Protein AF-R9PNE9-F1 (afdb_monomer)

Secondary structure (DSSP, 8-state):
-EEEPP-SHHHHHTGGG--TT-EEEEEE--TT-TTPEEEEEEEEEEEEE-BTB-EEEEPPPSS-EEEES-SSPPEEEEEEEEEEESS-TT-EEEEEEEEEETTEEEEEESPPPTTGGGSEEEEEE--TTSPPEEEEEEEEEEEEETTEEEEEEEEEEE-S-HHHHHHHHHHHHHHHHHHHHT---

Foldseek 3Di:
DKDAQDDDPVSVVCVVQQDFFRKDKDWDWDPPDQFIKIWIAIWTFHDFDPPVHTMTDIDDGPDIDTHGPDPWRKDFDWAWKKKAFPVDRVDIWTFTFGIDTLFWTKTKTFDDDPVRLQGKIWIWGDAPPDHTQIFIWHFPDKDADPVHNRMIITTITTDDDSVSSVVVVVRRVVRRVVVVVPDDD

Radius of gyration: 21.37 Å; Cα contacts (8 Å, |Δi|>4): 360; chains: 1; bounding box: 47×38×56 Å

Organism: NCBI:txid1331007

Mean predicted aligned error: 11.59 Å

pLDDT: mean 85.4, std 10.36, range [43.78, 95.81]

Sequence (185 aa):
MILSRGIDQNWEAARDLIREGQSIVVRIVNEGDPNATIFAYRGSISKLMSSVGRWVVLDYPRNVQKISLRQHSRLPISLSCNMRSSADSQESFSGLLKDLSLNGGGFVSSPIPLPLTKQAFTLELPIEGQDPLAITASICNQHLEQRSPEKVHYGLSFDADDKLKQKFIESALLEIVQRENKTPG

Solvent-accessible surface area (backbone atoms only — not comparable to full-atom values): 10504 Å² total; per-residue (Å²): 81,80,42,78,56,69,85,50,74,66,46,61,73,41,44,88,72,68,46,68,72,36,76,44,76,50,76,47,72,52,92,88,44,83,77,32,50,32,44,34,33,68,43,33,28,68,40,77,44,65,91,89,50,52,34,42,30,33,50,74,72,90,58,77,45,82,41,72,75,57,97,58,74,54,47,79,48,83,42,66,32,36,39,26,35,69,89,44,79,86,49,65,47,62,32,35,35,44,28,38,39,81,57,26,34,33,38,37,25,61,80,73,59,73,85,57,52,79,41,55,26,37,39,33,38,71,42,92,98,53,78,58,50,71,45,40,28,31,59,78,45,73,47,73,35,92,90,37,85,72,32,30,39,32,35,37,35,49,64,65,58,71,68,58,37,50,50,53,52,52,53,54,53,51,51,50,55,54,53,60,74,67,59,78,132

Structure (mmCIF, N/CA/C/O backbone):
data_AF-R9PNE9-F1
#
_entry.id   AF-R9PNE9-F1
#
loop_
_atom_site.group_PDB
_atom_site.id
_atom_site.type_symbol
_atom_site.label_atom_id
_atom_site.label_alt_id
_atom_site.label_comp_id
_atom_site.label_asym_id
_atom_site.label_entity_id
_atom_site.label_seq_id
_atom_site.pdbx_PDB_ins_code
_atom_site.Cartn_x
_atom_site.Cartn_y
_atom_site.Cartn_z
_atom_site.occupancy
_atom_site.B_iso_or_equiv
_atom_site.auth_seq_id
_atom_site.auth_comp_id
_atom_site.auth_asym_id
_atom_site.auth_atom_id
_atom_site.pdbx_PDB_model_num
ATOM 1 N N . MET A 1 1 ? 6.686 6.020 -28.255 1.00 82.75 1 MET A N 1
ATOM 2 C CA . MET A 1 1 ? 6.741 6.606 -26.891 1.00 82.75 1 MET A CA 1
ATOM 3 C C . MET A 1 1 ? 8.195 6.931 -26.572 1.00 82.75 1 MET A C 1
ATOM 5 O O . MET A 1 1 ? 9.053 6.200 -27.049 1.00 82.75 1 MET A O 1
ATOM 9 N N . ILE A 1 2 ? 8.495 8.005 -25.836 1.00 87.81 2 ILE A N 1
ATOM 10 C CA . ILE A 1 2 ? 9.879 8.382 -25.490 1.00 87.81 2 ILE A CA 1
ATOM 11 C C . ILE A 1 2 ? 9.996 8.461 -23.968 1.00 87.81 2 ILE A C 1
ATOM 13 O O . ILE A 1 2 ? 9.152 9.077 -23.324 1.00 87.81 2 ILE A O 1
ATOM 17 N N . LEU A 1 3 ? 11.025 7.823 -23.412 1.00 87.81 3 LEU A N 1
ATOM 18 C CA . LEU A 1 3 ? 11.329 7.806 -21.982 1.00 87.81 3 LEU A CA 1
ATOM 19 C C . LEU A 1 3 ? 12.750 8.313 -21.746 1.00 87.81 3 LEU A C 1
ATOM 21 O O . LEU A 1 3 ? 13.660 7.984 -22.511 1.00 87.81 3 LEU A O 1
ATOM 25 N N . SER A 1 4 ? 12.964 9.073 -20.673 1.00 87.00 4 SER A N 1
ATOM 26 C CA . SER A 1 4 ? 14.315 9.357 -20.192 1.00 87.00 4 SER A CA 1
ATOM 27 C C . SER A 1 4 ? 14.904 8.101 -19.549 1.00 87.00 4 SER A C 1
ATOM 29 O O . SER A 1 4 ? 14.241 7.389 -18.794 1.00 87.00 4 SER A O 1
ATOM 31 N N . ARG A 1 5 ? 16.168 7.811 -19.854 1.00 82.12 5 ARG A N 1
ATOM 32 C CA . ARG A 1 5 ? 16.922 6.760 -19.174 1.00 82.12 5 ARG A CA 1
ATOM 33 C C . ARG A 1 5 ? 17.411 7.320 -17.844 1.00 82.12 5 ARG A C 1
ATOM 35 O O . ARG A 1 5 ? 18.193 8.273 -17.837 1.00 82.12 5 ARG A O 1
ATOM 42 N N . GLY A 1 6 ? 16.956 6.730 -16.745 1.00 80.62 6 GLY A N 1
ATOM 43 C CA . GLY A 1 6 ? 17.409 7.110 -15.413 1.00 80.62 6 GLY A CA 1
ATOM 44 C C . GLY A 1 6 ? 18.889 6.796 -15.180 1.00 80.62 6 GLY A C 1
ATOM 45 O O . GLY A 1 6 ? 19.572 6.187 -16.011 1.00 80.62 6 GLY A O 1
ATOM 46 N N . ILE A 1 7 ? 19.383 7.273 -14.041 1.00 79.25 7 ILE A N 1
ATOM 47 C CA . ILE A 1 7 ? 20.788 7.155 -13.618 1.00 79.25 7 ILE A CA 1
ATOM 48 C C . ILE A 1 7 ? 20.931 6.457 -12.263 1.00 79.25 7 ILE A C 1
ATOM 50 O O . ILE A 1 7 ? 22.010 6.460 -11.682 1.00 79.25 7 ILE A O 1
ATOM 54 N N . ASP A 1 8 ? 19.831 5.918 -11.739 1.00 84.25 8 ASP A N 1
ATOM 55 C CA . ASP A 1 8 ? 19.837 5.197 -10.475 1.00 84.25 8 ASP A CA 1
ATOM 56 C C . ASP A 1 8 ? 20.446 3.792 -10.623 1.00 84.25 8 ASP A C 1
ATOM 58 O O . ASP A 1 8 ? 20.733 3.299 -11.719 1.00 84.25 8 ASP A O 1
ATOM 62 N N . GLN A 1 9 ? 20.641 3.139 -9.479 1.00 80.75 9 GLN A N 1
ATOM 63 C CA . GLN A 1 9 ? 21.271 1.826 -9.395 1.00 80.75 9 GLN A CA 1
ATOM 64 C C . GLN A 1 9 ? 20.495 0.738 -10.157 1.00 80.75 9 GLN A C 1
ATOM 66 O O . GLN A 1 9 ? 21.108 -0.202 -10.664 1.00 80.75 9 GLN A O 1
ATOM 71 N N . ASN A 1 10 ? 19.171 0.878 -10.298 1.00 85.50 10 ASN A N 1
ATOM 72 C CA . ASN A 1 10 ? 18.352 -0.069 -11.053 1.00 85.50 10 ASN A CA 1
ATOM 73 C C . ASN A 1 10 ? 18.604 0.074 -12.558 1.00 85.50 10 ASN A C 1
ATOM 75 O O . ASN A 1 10 ? 18.707 -0.930 -13.264 1.00 85.50 10 ASN A O 1
ATOM 79 N N . TRP A 1 11 ? 18.754 1.306 -13.053 1.00 84.75 11 TRP A N 1
ATOM 80 C CA . TRP A 1 11 ? 19.103 1.562 -14.453 1.00 84.75 11 TRP A CA 1
ATOM 81 C C . TRP A 1 11 ? 20.508 1.082 -14.813 1.00 84.75 11 TRP A C 1
ATOM 83 O O . TRP A 1 11 ? 20.693 0.545 -15.906 1.00 84.75 11 TRP A O 1
ATOM 93 N N . GLU A 1 12 ? 21.485 1.236 -13.916 1.00 83.38 12 GLU A N 1
ATOM 94 C CA . GLU A 1 12 ? 22.838 0.706 -14.130 1.00 83.38 12 GLU A CA 1
ATOM 95 C C . GLU A 1 12 ? 22.849 -0.830 -14.134 1.00 83.38 12 GLU A C 1
ATOM 97 O O . GLU A 1 12 ? 23.431 -1.434 -15.034 1.00 83.38 12 GLU A O 1
ATOM 102 N N . ALA A 1 13 ? 22.130 -1.480 -13.212 1.00 85.81 13 ALA A N 1
ATOM 103 C CA . ALA A 1 13 ? 22.007 -2.940 -13.193 1.00 85.81 13 ALA A CA 1
ATOM 104 C C . ALA A 1 13 ? 21.287 -3.496 -14.438 1.00 85.81 13 ALA A C 1
ATOM 106 O O . ALA A 1 13 ? 21.624 -4.569 -14.934 1.00 85.81 13 ALA A O 1
ATOM 107 N N . ALA A 1 14 ? 20.311 -2.758 -14.976 1.00 83.81 14 ALA A N 1
ATOM 108 C CA . ALA A 1 14 ? 19.567 -3.143 -16.173 1.00 83.81 14 ALA A CA 1
ATOM 109 C C . ALA A 1 14 ? 20.266 -2.760 -17.489 1.00 83.81 14 ALA A C 1
ATOM 111 O O . ALA A 1 14 ? 19.753 -3.079 -18.563 1.00 83.81 14 ALA A O 1
ATOM 112 N N . ARG A 1 15 ? 21.420 -2.082 -17.440 1.00 83.62 15 ARG A N 1
ATOM 113 C CA . ARG A 1 15 ? 22.086 -1.497 -18.613 1.00 83.62 15 ARG A CA 1
ATOM 114 C C . ARG A 1 15 ? 22.282 -2.498 -19.747 1.00 83.62 15 ARG A C 1
ATOM 116 O O . ARG A 1 15 ? 21.987 -2.178 -20.896 1.00 83.62 15 ARG A O 1
ATOM 123 N N . ASP A 1 16 ? 22.728 -3.708 -19.425 1.00 85.00 16 ASP A N 1
ATOM 124 C CA . ASP A 1 16 ? 23.007 -4.737 -20.429 1.00 85.00 16 ASP A CA 1
ATOM 125 C C . ASP A 1 16 ? 21.742 -5.363 -21.024 1.00 85.00 16 ASP A C 1
ATOM 127 O O . ASP A 1 16 ? 21.814 -5.961 -22.098 1.00 85.00 16 ASP A O 1
ATOM 131 N N . LEU A 1 17 ? 20.592 -5.186 -20.370 1.00 84.75 17 LEU A N 1
ATOM 132 C CA . LEU A 1 17 ? 19.281 -5.640 -20.832 1.00 84.75 17 LEU A CA 1
ATOM 133 C C . LEU A 1 17 ? 18.589 -4.594 -21.721 1.00 84.75 17 LEU A C 1
ATOM 135 O O . LEU A 1 17 ? 17.631 -4.918 -22.417 1.00 84.75 17 LEU A O 1
ATOM 139 N N . ILE A 1 18 ? 19.055 -3.343 -21.724 1.00 88.19 18 ILE A N 1
ATOM 140 C CA . ILE A 1 18 ? 18.446 -2.236 -22.471 1.00 88.19 18 ILE A CA 1
ATOM 141 C C . ILE A 1 18 ? 19.160 -2.097 -23.819 1.00 88.19 18 ILE A C 1
ATOM 143 O O . ILE A 1 18 ? 20.160 -1.389 -23.944 1.00 88.19 18 ILE A O 1
ATOM 147 N N . ARG A 1 19 ? 18.643 -2.784 -24.843 1.00 90.81 19 ARG A N 1
ATOM 148 C CA . ARG A 1 19 ? 19.197 -2.796 -26.208 1.00 90.81 19 ARG A CA 1
ATOM 149 C C . ARG A 1 19 ? 18.109 -2.571 -27.248 1.00 90.81 19 ARG A C 1
ATOM 151 O O . ARG A 1 19 ? 16.956 -2.925 -27.025 1.00 90.81 19 ARG A O 1
ATOM 158 N N . GLU A 1 20 ? 18.476 -2.006 -28.391 1.00 92.81 20 GLU A N 1
ATOM 159 C CA . GLU A 1 20 ? 17.557 -1.891 -29.528 1.00 92.81 20 GLU A CA 1
ATOM 160 C C . GLU A 1 20 ? 17.057 -3.278 -29.966 1.00 92.81 20 GLU A C 1
ATOM 162 O O . GLU A 1 20 ? 17.790 -4.265 -29.913 1.00 92.81 20 GLU A O 1
ATOM 167 N N . GLY A 1 21 ? 15.781 -3.367 -30.340 1.00 91.88 21 GLY A N 1
ATOM 168 C CA . GLY A 1 21 ? 15.093 -4.617 -30.668 1.00 91.88 21 GLY A CA 1
ATOM 169 C C . GLY A 1 21 ? 14.646 -5.447 -29.458 1.00 91.88 21 GLY A C 1
ATOM 170 O O . GLY A 1 21 ? 13.871 -6.389 -29.627 1.00 91.88 21 GLY A O 1
ATOM 171 N N . GLN A 1 22 ? 15.068 -5.104 -28.236 1.00 91.25 22 GLN A N 1
ATOM 172 C CA . GLN A 1 22 ? 14.693 -5.855 -27.041 1.00 91.25 22 GLN A CA 1
ATOM 173 C C . GLN A 1 22 ? 13.188 -5.755 -26.775 1.00 91.25 22 GLN A C 1
ATOM 175 O O . GLN A 1 22 ? 12.642 -4.654 -26.669 1.00 91.25 22 GLN A O 1
ATOM 180 N N . SER A 1 23 ? 12.532 -6.906 -26.593 1.00 91.19 23 SER A N 1
ATOM 181 C CA . SER A 1 23 ? 11.130 -6.955 -26.174 1.00 91.19 23 SER A CA 1
ATOM 182 C C . SER A 1 23 ? 11.005 -6.595 -24.696 1.00 91.19 23 SER A C 1
ATOM 184 O O . SER A 1 23 ? 11.727 -7.136 -23.855 1.00 91.19 23 SER A O 1
ATOM 186 N N . ILE A 1 24 ? 10.062 -5.706 -24.392 1.00 91.00 24 ILE A N 1
ATOM 187 C CA . ILE A 1 24 ? 9.801 -5.185 -23.053 1.00 91.00 24 ILE A CA 1
ATOM 188 C C . ILE A 1 24 ? 8.306 -5.214 -22.728 1.00 91.00 24 ILE A C 1
ATOM 190 O O . ILE A 1 24 ? 7.445 -5.233 -23.614 1.00 91.00 24 ILE A O 1
ATOM 194 N N . VAL A 1 25 ? 8.004 -5.164 -21.434 1.00 89.81 25 VAL A N 1
ATOM 195 C CA . VAL A 1 25 ? 6.662 -4.886 -20.922 1.00 89.81 25 VAL A CA 1
ATOM 196 C C . VAL A 1 25 ? 6.687 -3.506 -20.286 1.00 89.81 25 VAL A C 1
ATOM 198 O O . VAL A 1 25 ? 7.429 -3.268 -19.337 1.00 89.81 25 VAL A O 1
ATOM 201 N N . VAL A 1 26 ? 5.872 -2.601 -20.813 1.00 88.81 26 VAL A N 1
ATOM 202 C CA . VAL A 1 26 ? 5.702 -1.252 -20.275 1.00 88.81 26 VAL A CA 1
ATOM 203 C C . VAL A 1 26 ? 4.490 -1.257 -19.361 1.00 88.81 26 VAL A C 1
ATOM 205 O O . VAL A 1 26 ? 3.439 -1.769 -19.745 1.00 88.81 26 VAL A O 1
ATOM 208 N N . ARG A 1 27 ? 4.626 -0.674 -18.168 1.00 87.88 27 ARG A N 1
ATOM 209 C CA . ARG A 1 27 ? 3.525 -0.436 -17.230 1.00 87.88 27 ARG A CA 1
ATOM 210 C C . ARG A 1 27 ? 3.492 1.042 -16.873 1.00 87.88 27 ARG A C 1
ATOM 212 O O . ARG A 1 27 ? 4.502 1.589 -16.448 1.00 87.88 27 ARG A O 1
ATOM 219 N N . ILE A 1 28 ? 2.335 1.661 -17.056 1.00 84.62 28 ILE A N 1
ATOM 220 C CA . ILE A 1 28 ? 2.078 3.060 -16.720 1.00 84.62 28 ILE A CA 1
ATOM 221 C C . ILE A 1 28 ? 1.059 3.064 -15.586 1.00 84.62 28 ILE A C 1
ATOM 223 O O . ILE A 1 28 ? 0.005 2.435 -15.705 1.00 84.62 28 ILE A O 1
ATOM 227 N N . VAL A 1 29 ? 1.390 3.751 -14.494 1.00 79.94 29 VAL A N 1
ATOM 228 C CA . VAL A 1 29 ? 0.566 3.842 -13.284 1.00 79.94 29 VAL A CA 1
ATOM 229 C C . VAL A 1 29 ? 0.281 5.305 -12.987 1.00 79.94 29 VAL A C 1
ATOM 231 O O . VAL A 1 29 ? 1.169 6.142 -13.117 1.00 79.94 29 VAL A O 1
ATOM 234 N N . ASN A 1 30 ? -0.952 5.613 -12.586 1.00 72.19 30 ASN A N 1
ATOM 235 C CA . ASN A 1 30 ? -1.286 6.921 -12.038 1.00 72.19 30 ASN A CA 1
ATOM 236 C C . ASN A 1 30 ? -1.094 6.890 -10.515 1.00 72.19 30 ASN A C 1
ATOM 238 O O . ASN A 1 30 ? -1.941 6.363 -9.800 1.00 72.19 30 ASN A O 1
ATOM 242 N N . GLU A 1 31 ? 0.027 7.417 -10.024 1.00 60.72 31 GLU A N 1
ATOM 243 C CA . GLU A 1 31 ? 0.394 7.362 -8.598 1.00 60.72 31 GLU A CA 1
ATOM 244 C C . GLU A 1 31 ? -0.549 8.163 -7.680 1.00 60.72 31 GLU A C 1
ATOM 246 O O . GLU A 1 31 ? -0.559 7.933 -6.475 1.00 60.72 31 GLU A O 1
ATOM 251 N N . GLY A 1 32 ? -1.385 9.055 -8.226 1.00 58.09 32 GLY A N 1
ATOM 252 C CA . GLY A 1 32 ? -2.329 9.867 -7.450 1.00 58.09 32 GLY A CA 1
ATOM 253 C C . GLY A 1 32 ? -3.726 9.266 -7.264 1.00 58.09 32 GLY A C 1
ATOM 254 O O . GLY A 1 32 ? -4.540 9.866 -6.566 1.00 58.09 32 GLY A O 1
ATOM 255 N N . ASP A 1 33 ? -4.035 8.125 -7.892 1.00 62.75 33 ASP A N 1
ATOM 256 C CA . ASP A 1 33 ? -5.384 7.547 -7.883 1.00 62.75 33 ASP A CA 1
ATOM 257 C C . ASP A 1 33 ? -5.463 6.271 -7.002 1.00 62.75 33 ASP A C 1
ATOM 259 O O . ASP A 1 33 ? -4.875 5.226 -7.323 1.00 62.75 33 ASP A O 1
ATOM 263 N N . PRO A 1 34 ? -6.220 6.287 -5.887 1.00 55.72 34 PRO A N 1
ATOM 264 C CA . PRO A 1 34 ? -6.453 5.101 -5.061 1.00 55.72 34 PRO A CA 1
ATOM 265 C C . PRO A 1 34 ? -7.257 3.990 -5.761 1.00 55.72 34 PRO A C 1
ATOM 267 O O . PRO A 1 34 ? -7.325 2.877 -5.240 1.00 55.72 34 PRO A O 1
ATOM 270 N N . ASN A 1 35 ? -7.761 4.221 -6.975 1.00 61.22 35 ASN A N 1
ATOM 271 C CA . ASN A 1 35 ? -8.328 3.226 -7.891 1.00 61.22 35 ASN A CA 1
ATOM 272 C C . ASN A 1 35 ? -7.540 3.123 -9.212 1.00 61.22 35 ASN A C 1
ATOM 274 O O . ASN A 1 35 ? -8.061 2.636 -10.219 1.00 61.22 35 ASN A O 1
ATOM 278 N N . ALA A 1 36 ? -6.270 3.552 -9.200 1.00 65.38 36 ALA A N 1
ATOM 279 C CA . ALA A 1 36 ? -5.410 3.596 -10.372 1.00 65.38 36 ALA A CA 1
ATOM 280 C C . ALA A 1 36 ? -5.471 2.306 -11.188 1.00 65.38 36 ALA A C 1
ATOM 282 O O . ALA A 1 36 ? -5.235 1.191 -10.717 1.00 65.38 36 ALA A O 1
ATOM 283 N N . THR A 1 37 ? -5.754 2.493 -12.465 1.00 67.19 37 THR A N 1
ATOM 284 C CA . THR A 1 37 ? -5.639 1.447 -13.460 1.00 67.19 37 THR A CA 1
ATOM 285 C C . THR A 1 37 ? -4.212 1.443 -14.012 1.00 67.19 37 THR A C 1
ATOM 287 O O . THR A 1 37 ? -3.720 2.490 -14.429 1.00 67.19 37 THR A O 1
ATOM 290 N N . ILE A 1 38 ? -3.554 0.279 -14.057 1.00 79.75 38 ILE A N 1
ATOM 291 C CA . ILE A 1 38 ? -2.341 0.115 -14.864 1.00 79.75 38 ILE A CA 1
ATOM 292 C C . ILE A 1 38 ? -2.743 0.044 -16.333 1.00 79.75 38 ILE A C 1
ATOM 294 O O . ILE A 1 38 ? -3.574 -0.783 -16.725 1.00 79.75 38 ILE A O 1
ATOM 298 N N . PHE A 1 39 ? -2.055 0.828 -17.155 1.00 83.50 39 PHE A N 1
ATOM 299 C CA . PHE A 1 39 ? -1.971 0.572 -18.585 1.00 83.50 39 PHE A CA 1
ATOM 300 C C . PHE A 1 39 ? -0.701 -0.219 -18.860 1.00 83.50 39 PHE A C 1
ATOM 302 O O . PHE A 1 39 ? 0.406 0.259 -18.605 1.00 83.50 39 PHE A O 1
ATOM 309 N N . ALA A 1 40 ? -0.858 -1.445 -19.350 1.00 87.94 40 ALA A N 1
ATOM 310 C CA . ALA A 1 40 ? 0.258 -2.311 -19.686 1.00 87.94 40 ALA A CA 1
ATOM 311 C C . ALA A 1 40 ? 0.239 -2.662 -21.171 1.00 87.94 40 ALA A C 1
ATOM 313 O O . ALA A 1 40 ? -0.816 -2.923 -21.747 1.00 87.94 40 ALA A O 1
ATOM 314 N N . TYR A 1 41 ? 1.407 -2.706 -21.797 1.00 90.06 41 TYR A N 1
ATOM 315 C CA . TYR A 1 41 ? 1.537 -3.257 -23.140 1.00 90.06 41 TYR A CA 1
ATOM 316 C C . TYR A 1 41 ? 2.899 -3.905 -23.339 1.00 90.06 41 TYR A C 1
ATOM 318 O O . TYR A 1 41 ? 3.874 -3.597 -22.649 1.00 90.06 41 TYR A O 1
ATOM 326 N N . ARG A 1 42 ? 2.956 -4.811 -24.313 1.00 90.44 42 ARG A N 1
ATOM 327 C CA . ARG A 1 42 ? 4.206 -5.387 -24.795 1.00 90.44 42 ARG A CA 1
ATOM 328 C C . ARG A 1 42 ? 4.656 -4.625 -26.033 1.00 90.44 42 ARG A C 1
ATOM 330 O O . ARG A 1 42 ? 3.869 -4.437 -26.959 1.00 90.44 42 ARG A O 1
ATOM 337 N N . GLY A 1 43 ? 5.911 -4.209 -26.040 1.00 91.00 43 GLY A N 1
ATOM 338 C CA . GLY A 1 43 ? 6.537 -3.529 -27.168 1.00 91.00 43 GLY A CA 1
ATOM 339 C C . GLY A 1 43 ? 8.009 -3.894 -27.267 1.00 91.00 43 GLY A C 1
ATOM 340 O O . GLY A 1 43 ? 8.466 -4.834 -26.606 1.00 91.00 43 GLY A O 1
ATOM 341 N N . SER A 1 44 ? 8.738 -3.130 -28.068 1.00 92.62 44 SER A N 1
ATOM 342 C CA . SER A 1 44 ? 10.184 -3.255 -28.194 1.00 92.62 44 SER A CA 1
ATOM 343 C C . SER A 1 44 ? 10.863 -1.892 -28.104 1.00 92.62 44 SER A C 1
ATOM 345 O O . SER A 1 44 ? 10.250 -0.850 -28.358 1.00 92.62 44 SER A O 1
ATOM 347 N N . ILE A 1 45 ? 12.138 -1.903 -27.715 1.00 93.50 45 ILE A N 1
ATOM 348 C CA . ILE A 1 45 ? 12.996 -0.718 -27.763 1.00 93.50 45 ILE A CA 1
ATOM 349 C C . ILE A 1 45 ? 13.338 -0.454 -29.225 1.00 93.50 45 ILE A C 1
ATOM 351 O O . ILE A 1 45 ? 14.093 -1.207 -29.835 1.00 93.50 45 ILE A O 1
ATOM 355 N N . SER A 1 46 ? 12.784 0.611 -29.790 1.00 93.38 46 SER A N 1
ATOM 356 C CA . SER A 1 46 ? 12.988 0.957 -31.193 1.00 93.38 46 SER A CA 1
ATOM 357 C C . SER A 1 46 ? 14.325 1.662 -31.409 1.00 93.38 46 SER A C 1
ATOM 359 O O . SER A 1 46 ? 14.951 1.480 -32.449 1.00 93.38 46 SER A O 1
ATOM 361 N N . LYS A 1 47 ? 14.752 2.497 -30.450 1.00 92.25 47 LYS A N 1
ATOM 362 C CA . LYS A 1 47 ? 16.000 3.260 -30.555 1.00 92.25 47 LYS A CA 1
ATOM 363 C C . LYS A 1 47 ? 16.542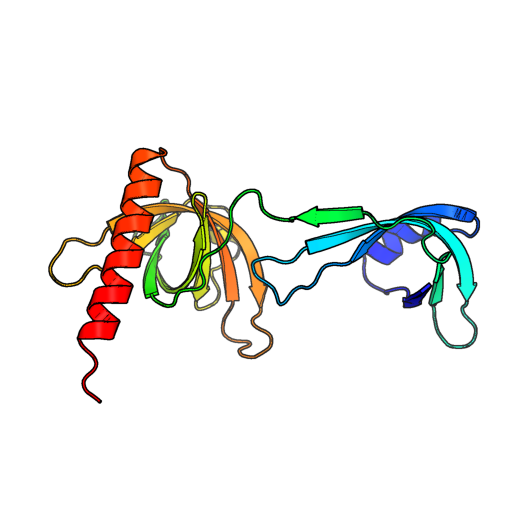 3.709 -29.202 1.00 92.25 47 LYS A C 1
ATOM 365 O O . LYS A 1 47 ? 15.770 4.043 -28.301 1.00 92.25 47 LYS A O 1
ATOM 370 N N . LEU A 1 48 ? 17.864 3.799 -29.092 1.00 89.69 48 LEU A N 1
ATOM 371 C CA . LEU A 1 48 ? 18.557 4.455 -27.984 1.00 89.69 48 LEU A CA 1
ATOM 372 C C . LEU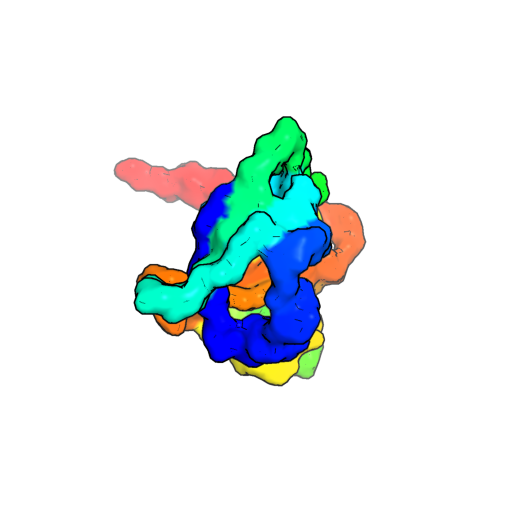 A 1 48 ? 19.230 5.735 -28.488 1.00 89.69 48 LEU A C 1
ATOM 374 O O . LEU A 1 48 ? 19.948 5.723 -29.485 1.00 89.69 48 LEU A O 1
ATOM 378 N N . MET A 1 49 ? 19.001 6.858 -27.807 1.00 89.00 49 MET A N 1
ATOM 379 C CA . MET A 1 49 ? 19.590 8.148 -28.183 1.00 89.00 49 MET A CA 1
ATOM 380 C C . MET A 1 49 ? 20.410 8.714 -27.024 1.00 89.00 49 MET A C 1
ATOM 382 O O . MET A 1 49 ? 19.979 8.651 -25.875 1.00 89.00 49 MET A O 1
ATOM 386 N N . SER A 1 50 ? 21.588 9.264 -27.328 1.00 84.00 50 SER A N 1
ATOM 387 C CA . SER A 1 50 ? 22.512 9.854 -26.344 1.00 84.00 50 SER A CA 1
ATOM 388 C C . SER A 1 50 ? 22.976 11.274 -26.691 1.00 84.00 50 SER A C 1
ATOM 390 O O . SER A 1 50 ? 23.660 11.898 -25.885 1.00 84.00 50 SER A O 1
ATOM 392 N N . SER A 1 51 ? 22.622 11.795 -27.872 1.00 78.25 51 SER A N 1
ATOM 393 C CA . SER A 1 51 ? 23.140 13.068 -28.399 1.00 78.25 51 SER A CA 1
ATOM 394 C C . SER A 1 51 ? 22.635 14.309 -27.658 1.00 78.25 51 SER A C 1
ATOM 396 O O . SER A 1 51 ? 23.344 15.306 -27.602 1.00 78.25 51 SER A O 1
ATOM 398 N N . VAL A 1 52 ? 21.431 14.256 -27.078 1.00 77.44 52 VAL A N 1
ATOM 399 C CA . VAL A 1 52 ? 20.795 15.378 -26.354 1.00 77.44 52 VAL A CA 1
ATOM 400 C C . VAL A 1 52 ? 20.200 14.883 -25.026 1.00 77.44 52 VAL A C 1
ATOM 402 O O . VAL A 1 52 ? 19.087 15.229 -24.636 1.00 77.44 52 VAL A O 1
ATOM 405 N N . GLY A 1 53 ? 20.915 13.974 -24.359 1.00 78.56 53 GLY A N 1
ATOM 406 C CA . GLY A 1 53 ? 20.438 13.228 -23.190 1.00 78.56 53 GLY A CA 1
ATOM 407 C C . GLY A 1 53 ? 20.247 11.742 -23.488 1.00 78.56 53 GLY A C 1
ATOM 408 O O . GLY A 1 53 ? 20.292 11.323 -24.643 1.00 78.56 53 GLY A O 1
ATOM 409 N N . ARG A 1 54 ? 20.075 10.936 -22.434 1.00 84.94 54 ARG A N 1
ATOM 410 C CA . ARG A 1 54 ? 19.889 9.484 -22.546 1.00 84.94 54 ARG A CA 1
ATOM 411 C C . ARG A 1 54 ? 18.399 9.177 -22.688 1.00 84.94 54 ARG A C 1
ATOM 413 O O . ARG A 1 54 ? 17.665 9.272 -21.709 1.00 84.94 54 ARG A O 1
ATOM 420 N N . TRP A 1 55 ? 17.968 8.795 -23.882 1.00 90.31 55 TRP A N 1
ATOM 421 C CA . TRP A 1 55 ? 16.568 8.513 -24.197 1.00 90.31 55 TRP A CA 1
ATOM 422 C C . TRP A 1 55 ? 16.383 7.078 -24.681 1.00 90.31 55 TRP A C 1
ATOM 424 O O . TRP A 1 55 ? 17.204 6.544 -25.431 1.00 90.31 55 TRP A O 1
ATOM 434 N N . VAL A 1 56 ? 15.272 6.478 -24.267 1.00 91.06 56 VAL A N 1
ATOM 435 C CA . VAL A 1 56 ? 14.789 5.181 -24.735 1.00 91.06 56 VAL A CA 1
ATOM 436 C C . VAL A 1 56 ? 13.522 5.429 -25.545 1.00 91.06 56 VAL A C 1
ATOM 438 O O . VAL A 1 56 ? 12.511 5.901 -25.018 1.00 91.06 56 VAL A O 1
ATOM 441 N N . VAL A 1 57 ? 13.581 5.135 -26.841 1.00 92.50 57 VAL A N 1
ATOM 442 C CA . VAL A 1 57 ? 12.433 5.221 -27.743 1.00 92.50 57 VAL A CA 1
ATOM 443 C C . VAL A 1 57 ? 11.814 3.839 -27.856 1.00 92.50 57 VAL A C 1
ATOM 445 O O . VAL A 1 57 ? 12.511 2.848 -28.074 1.00 92.50 57 VAL A O 1
ATOM 448 N N . LEU A 1 58 ? 10.502 3.785 -27.669 1.00 93.06 58 LEU A N 1
ATOM 449 C CA . LEU A 1 58 ? 9.713 2.564 -27.675 1.00 93.06 58 LEU A CA 1
ATOM 450 C C . LEU A 1 58 ? 8.681 2.613 -28.792 1.00 93.06 58 LEU A C 1
ATOM 452 O O . LEU A 1 58 ? 8.092 3.675 -29.051 1.00 93.06 58 LEU A O 1
ATOM 456 N N . ASP A 1 59 ? 8.416 1.449 -29.378 1.00 89.44 59 ASP A N 1
ATOM 457 C CA . ASP A 1 59 ? 7.345 1.283 -30.354 1.00 89.44 59 ASP A CA 1
ATOM 458 C C . ASP A 1 59 ? 6.006 1.764 -29.791 1.00 89.44 59 ASP A C 1
ATOM 460 O O . ASP A 1 59 ? 5.706 1.625 -28.601 1.00 89.44 59 ASP A O 1
ATOM 464 N N . TYR A 1 60 ? 5.183 2.347 -30.661 1.00 87.44 60 TYR A N 1
ATOM 465 C CA . TYR A 1 60 ? 3.831 2.717 -30.271 1.00 87.44 60 TYR A CA 1
ATOM 466 C C . TYR A 1 60 ? 3.003 1.444 -30.013 1.00 87.44 60 TYR A C 1
ATOM 468 O O . TYR A 1 60 ? 3.043 0.518 -30.832 1.00 87.44 60 TYR A O 1
ATOM 476 N N . PRO A 1 61 ? 2.259 1.363 -28.895 1.00 86.81 61 PRO A N 1
ATOM 477 C CA . PRO A 1 61 ? 1.483 0.175 -28.569 1.00 86.81 61 PRO A CA 1
ATOM 478 C C . PRO A 1 61 ? 0.425 -0.109 -29.636 1.00 86.81 61 PR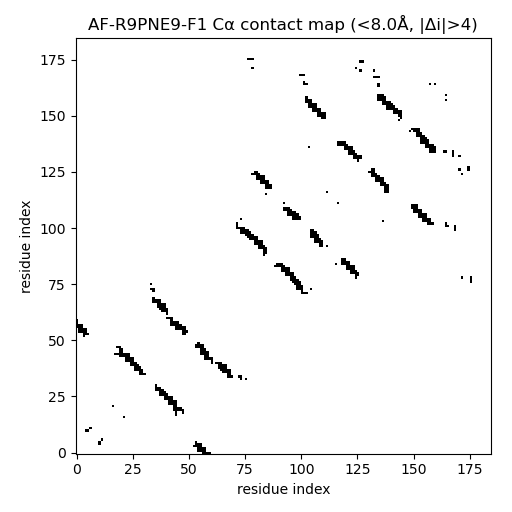O A C 1
ATOM 480 O O . PRO A 1 61 ? -0.382 0.756 -29.963 1.00 86.81 61 PRO A O 1
ATOM 483 N N . ARG A 1 62 ? 0.379 -1.349 -30.136 1.00 84.31 62 ARG A N 1
ATOM 484 C CA . ARG A 1 62 ? -0.728 -1.815 -30.994 1.00 84.31 62 ARG A CA 1
ATOM 485 C C . ARG A 1 62 ? -1.969 -2.185 -30.186 1.00 84.31 62 ARG A C 1
ATOM 487 O O . ARG A 1 62 ? -3.079 -1.987 -30.651 1.00 84.31 62 ARG A O 1
ATOM 494 N N . ASN A 1 63 ? -1.761 -2.722 -28.985 1.00 85.25 63 ASN A N 1
ATOM 495 C CA . ASN A 1 63 ? -2.807 -3.118 -28.048 1.00 85.25 63 ASN A CA 1
ATOM 496 C C . ASN A 1 63 ? -2.383 -2.701 -26.639 1.00 85.25 63 ASN A C 1
ATOM 498 O O . ASN A 1 63 ? -1.252 -2.977 -26.235 1.00 85.25 63 ASN A O 1
ATOM 502 N N . VAL A 1 64 ? -3.287 -2.069 -25.892 1.00 84.62 64 VAL A N 1
ATOM 503 C CA . VAL A 1 64 ? -3.062 -1.670 -24.497 1.00 84.62 64 VAL A CA 1
ATOM 504 C C . VAL A 1 64 ? -4.019 -2.452 -23.609 1.00 84.62 64 VAL A C 1
ATOM 506 O O . VAL A 1 64 ? -5.225 -2.460 -23.840 1.00 84.62 64 VAL A O 1
ATOM 509 N N . GLN A 1 65 ? -3.480 -3.113 -22.589 1.00 82.06 65 GLN A N 1
ATOM 510 C CA . GLN A 1 65 ? -4.259 -3.791 -21.563 1.00 82.06 65 GLN A CA 1
ATOM 511 C C . GLN A 1 65 ? -4.550 -2.831 -20.414 1.00 82.06 65 GLN A C 1
ATOM 513 O O . GLN A 1 65 ? -3.659 -2.135 -19.923 1.00 82.06 65 GLN A O 1
ATOM 518 N N . LYS A 1 66 ? -5.810 -2.833 -19.981 1.00 79.00 66 LYS A N 1
ATOM 519 C CA . LYS A 1 66 ? -6.308 -2.064 -18.847 1.00 79.00 66 LYS A CA 1
ATOM 520 C C . LYS A 1 66 ? -6.474 -3.014 -17.655 1.00 79.00 66 LYS A C 1
ATOM 522 O O . LYS A 1 66 ? -7.332 -3.889 -17.707 1.00 79.00 66 LYS A O 1
ATOM 527 N N . ILE A 1 67 ? -5.650 -2.876 -16.614 1.00 71.88 67 ILE A N 1
ATOM 528 C CA . ILE A 1 67 ? -5.645 -3.781 -15.449 1.00 71.88 67 ILE A CA 1
ATOM 529 C C . ILE A 1 67 ? -5.898 -2.975 -14.170 1.00 71.88 67 ILE A C 1
ATOM 531 O O . ILE A 1 67 ? -5.159 -2.035 -13.881 1.00 71.88 67 ILE A O 1
ATOM 535 N N . SER A 1 68 ? -6.913 -3.346 -13.384 1.00 64.44 68 SER A N 1
ATOM 536 C CA . SER A 1 68 ? -7.094 -2.778 -12.041 1.00 64.44 68 SER A CA 1
ATOM 537 C C . SER A 1 68 ? -5.968 -3.252 -11.122 1.00 64.44 68 SER A C 1
ATOM 539 O O . SER A 1 68 ? -5.719 -4.453 -11.022 1.00 64.44 68 SER A O 1
ATOM 541 N N . LEU A 1 69 ? -5.292 -2.322 -10.442 1.00 64.50 69 LEU A N 1
ATOM 542 C CA . LEU A 1 69 ? -4.211 -2.638 -9.499 1.00 64.50 69 LEU A CA 1
ATOM 543 C C . LEU A 1 69 ? -4.679 -3.357 -8.239 1.00 64.50 69 LEU A C 1
ATOM 545 O O . LEU A 1 69 ? -3.874 -3.985 -7.554 1.00 64.50 69 LEU A O 1
ATOM 549 N N . ARG A 1 70 ? -5.957 -3.202 -7.891 1.00 61.53 70 ARG A N 1
ATOM 550 C CA . ARG A 1 70 ? -6.489 -3.601 -6.593 1.00 61.53 70 ARG A CA 1
ATOM 551 C C . ARG A 1 70 ? -7.648 -4.565 -6.794 1.00 61.53 70 ARG A C 1
ATOM 553 O O . ARG A 1 70 ? -8.538 -4.316 -7.605 1.00 61.53 70 ARG A O 1
ATOM 560 N N . GLN A 1 71 ? -7.622 -5.656 -6.030 1.00 59.59 71 GLN A N 1
ATOM 561 C CA . GLN A 1 71 ? -8.725 -6.618 -5.964 1.00 59.59 71 GLN A CA 1
ATOM 562 C C . GLN A 1 71 ? -9.959 -6.025 -5.264 1.00 59.59 71 GLN A C 1
ATOM 564 O O . GLN A 1 71 ? -11.079 -6.415 -5.575 1.00 59.59 71 GLN A O 1
ATOM 569 N N . HIS A 1 72 ? -9.760 -5.047 -4.372 1.00 63.03 72 HIS A N 1
ATOM 570 C CA . HIS A 1 72 ? -10.829 -4.344 -3.664 1.00 63.03 72 HIS A CA 1
ATOM 571 C C . HIS A 1 72 ? -10.719 -2.831 -3.862 1.00 63.03 72 HIS A C 1
ATOM 573 O O . HIS A 1 72 ? -9.619 -2.273 -3.818 1.00 63.03 72 HIS A O 1
ATOM 579 N N . SER A 1 73 ? -11.869 -2.179 -4.052 1.00 70.12 73 SER A N 1
ATOM 580 C CA . SER A 1 73 ? -11.969 -0.719 -4.107 1.00 70.12 73 SER A CA 1
ATOM 581 C C . SER A 1 73 ? -11.514 -0.111 -2.783 1.00 70.12 73 SER A C 1
ATOM 583 O O . SER A 1 73 ? -11.836 -0.638 -1.715 1.00 70.12 73 SER A O 1
ATOM 585 N N . ARG A 1 74 ? -10.784 1.004 -2.856 1.00 81.75 74 ARG A N 1
ATOM 586 C CA . ARG A 1 74 ? -10.431 1.800 -1.678 1.00 81.75 74 ARG A CA 1
ATOM 587 C C . ARG A 1 74 ? -11.440 2.923 -1.490 1.00 81.75 74 ARG A C 1
ATOM 589 O O . ARG A 1 74 ? -11.748 3.646 -2.436 1.00 81.75 74 ARG A O 1
ATOM 596 N N . LEU A 1 75 ? -11.953 3.050 -0.276 1.00 85.88 75 LEU A N 1
ATOM 597 C CA . LEU A 1 75 ? -12.810 4.140 0.160 1.00 85.88 75 LEU A CA 1
ATOM 598 C C . LEU A 1 75 ? -11.918 5.244 0.741 1.00 85.88 75 LEU A C 1
ATOM 600 O O . LEU A 1 75 ? -11.195 4.974 1.703 1.00 85.88 75 LEU A O 1
ATOM 604 N N . PRO A 1 76 ? -11.923 6.458 0.167 1.00 87.69 76 PRO A N 1
ATOM 605 C CA . PRO A 1 76 ? -11.204 7.585 0.745 1.00 87.69 76 PRO A CA 1
ATOM 606 C C . PRO A 1 76 ? -11.888 8.005 2.047 1.00 87.69 76 PRO A C 1
ATOM 608 O O . PRO A 1 76 ? -13.102 8.201 2.076 1.00 87.69 76 PRO A O 1
ATOM 611 N N . ILE A 1 77 ? -11.113 8.141 3.119 1.00 91.38 77 ILE A N 1
ATOM 612 C CA . ILE A 1 77 ? -11.607 8.519 4.447 1.00 91.38 77 ILE A CA 1
ATOM 613 C C . ILE A 1 77 ? -10.619 9.464 5.145 1.00 91.38 77 ILE A C 1
ATOM 615 O O . ILE A 1 77 ? -9.546 9.760 4.626 1.00 91.38 77 ILE A O 1
ATOM 619 N N . SER A 1 78 ? -10.962 9.981 6.325 1.00 92.44 78 SER A N 1
ATOM 620 C CA . SER A 1 78 ? -10.009 10.739 7.144 1.00 92.44 78 SER A CA 1
ATOM 621 C C . SER A 1 78 ? -10.330 10.579 8.626 1.00 92.44 78 SER A C 1
ATOM 623 O O . SER A 1 78 ? -11.035 11.401 9.207 1.00 92.44 78 SER A O 1
ATOM 625 N N . LEU A 1 79 ? -9.796 9.522 9.241 1.00 92.56 79 LEU A N 1
ATOM 626 C CA . LEU A 1 79 ? -10.005 9.212 10.658 1.00 92.56 79 LEU A CA 1
ATOM 627 C C . LEU A 1 79 ? -8.694 9.248 11.439 1.00 92.56 79 LEU A C 1
ATOM 629 O O . LEU A 1 79 ? -7.698 8.662 11.022 1.00 92.56 79 LEU A O 1
ATOM 633 N N . SER A 1 80 ? -8.700 9.910 12.593 1.00 94.00 80 SER A N 1
ATOM 634 C CA . SER A 1 80 ? -7.588 9.844 13.544 1.00 94.00 80 SER A CA 1
ATOM 635 C C . SER A 1 80 ? -7.489 8.446 14.135 1.00 94.00 80 SER A C 1
ATOM 637 O O . SER A 1 80 ? -8.491 7.905 14.591 1.00 94.00 80 SER A O 1
ATOM 639 N N . CYS A 1 81 ? -6.291 7.878 14.138 1.00 94.69 81 CYS A N 1
ATOM 640 C CA . CYS A 1 81 ? -6.012 6.557 14.691 1.00 94.69 81 CYS A CA 1
ATOM 641 C C . CYS A 1 81 ? -4.590 6.501 15.252 1.00 94.69 81 CYS A C 1
ATOM 643 O O . CYS A 1 81 ? -3.754 7.365 14.966 1.00 94.69 81 CYS A O 1
ATOM 645 N N . ASN A 1 82 ? -4.333 5.479 16.063 1.00 95.12 82 ASN A N 1
ATOM 646 C CA . ASN A 1 82 ? -3.018 5.203 16.625 1.00 95.12 82 ASN A CA 1
ATOM 647 C C . ASN A 1 82 ? -2.535 3.844 16.136 1.00 95.12 82 ASN A C 1
ATOM 649 O O . ASN A 1 82 ? -3.307 2.895 16.068 1.00 95.12 82 ASN A O 1
ATOM 653 N N . MET A 1 83 ? -1.254 3.740 15.820 1.00 94.31 83 MET A N 1
ATOM 654 C CA . MET A 1 83 ? -0.619 2.484 15.460 1.00 94.31 83 MET A CA 1
ATOM 655 C C . MET A 1 83 ? 0.419 2.144 16.525 1.00 94.31 83 MET A C 1
ATOM 657 O O . MET A 1 83 ? 1.372 2.897 16.713 1.00 94.31 83 MET A O 1
ATOM 661 N N . ARG A 1 84 ? 0.221 1.038 17.244 1.00 94.00 84 ARG A N 1
ATOM 662 C CA . ARG A 1 84 ? 1.104 0.589 18.329 1.00 94.00 84 ARG A CA 1
ATOM 663 C C . ARG A 1 84 ? 1.899 -0.632 17.887 1.00 94.00 84 ARG A C 1
ATOM 665 O O . ARG A 1 84 ? 1.323 -1.547 17.301 1.00 94.00 84 ARG A O 1
ATOM 672 N N . SER A 1 85 ? 3.203 -0.655 18.149 1.00 91.44 85 SER A N 1
ATOM 673 C CA . SER A 1 85 ? 4.023 -1.836 17.867 1.00 91.44 85 SER A CA 1
ATOM 674 C C . SER A 1 85 ? 3.543 -3.027 18.700 1.00 91.44 85 SER A C 1
ATOM 676 O O . SER A 1 85 ? 3.271 -2.900 19.895 1.00 91.44 85 SER A O 1
ATOM 678 N N . SER A 1 86 ? 3.428 -4.202 18.075 1.00 84.12 86 SER A N 1
ATOM 679 C CA . SER A 1 86 ? 3.102 -5.435 18.798 1.00 84.12 86 SER A CA 1
ATOM 680 C C . SER A 1 86 ? 4.289 -5.974 19.607 1.00 84.12 86 SER A C 1
ATOM 682 O O . SER A 1 86 ? 4.076 -6.779 20.510 1.00 84.12 86 SER A O 1
ATOM 684 N N . ALA A 1 87 ? 5.523 -5.553 19.299 1.00 81.50 87 ALA A N 1
ATOM 685 C CA . ALA A 1 87 ? 6.722 -5.973 20.027 1.00 81.50 87 ALA A CA 1
ATOM 686 C C . ALA A 1 87 ? 7.031 -5.073 21.232 1.00 81.50 87 ALA A C 1
ATOM 688 O O . ALA A 1 87 ? 7.508 -5.569 22.251 1.00 81.50 87 ALA A O 1
ATOM 689 N N . ASP A 1 88 ? 6.743 -3.772 21.125 1.00 80.06 88 ASP A N 1
ATOM 690 C CA . ASP A 1 88 ? 6.892 -2.813 22.218 1.00 80.06 88 ASP A CA 1
ATOM 691 C C . A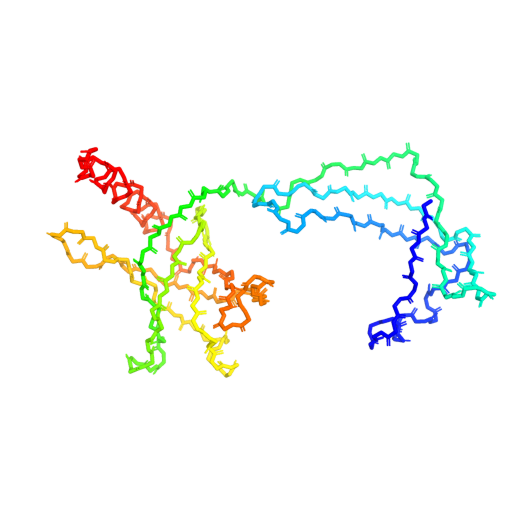SP A 1 88 ? 5.675 -1.886 22.302 1.00 80.06 88 ASP A C 1
ATOM 693 O O . ASP A 1 88 ? 5.478 -0.978 21.496 1.00 80.06 88 ASP A O 1
ATOM 697 N N . SER A 1 89 ? 4.860 -2.096 23.334 1.00 74.00 89 SER A N 1
ATOM 698 C CA . SER A 1 89 ? 3.656 -1.300 23.576 1.00 74.00 89 SER A CA 1
ATOM 699 C C . SER A 1 89 ? 3.910 0.195 23.837 1.00 74.00 89 SER A C 1
ATOM 701 O O . SER A 1 89 ? 2.964 0.979 23.744 1.00 74.00 89 SER A O 1
ATOM 703 N N . GLN A 1 90 ? 5.144 0.599 24.166 1.00 80.31 90 GLN A N 1
ATOM 704 C CA . GLN A 1 90 ? 5.507 2.008 24.367 1.00 80.31 90 GLN A CA 1
ATOM 705 C C . GLN A 1 90 ? 5.699 2.757 23.042 1.00 80.31 90 GLN A C 1
ATOM 707 O O . GLN A 1 90 ? 5.596 3.984 23.004 1.00 80.31 90 GLN A O 1
ATOM 712 N N . GLU A 1 91 ? 5.927 2.041 21.940 1.00 87.88 91 GLU A N 1
ATOM 713 C CA . GLU A 1 91 ? 6.072 2.640 20.619 1.00 87.88 91 GLU A CA 1
ATOM 714 C C . GLU A 1 91 ? 4.705 2.786 19.944 1.00 87.88 91 GLU A C 1
ATOM 716 O O . GLU A 1 91 ? 4.140 1.842 19.382 1.00 87.88 91 GLU A O 1
ATOM 721 N N . SER A 1 92 ? 4.167 4.005 20.014 1.00 91.88 92 SER A N 1
ATOM 722 C CA . SER A 1 92 ? 2.871 4.378 19.451 1.00 91.88 92 SER A CA 1
ATOM 723 C C . SER A 1 92 ? 3.008 5.565 18.502 1.00 91.88 92 SER A C 1
ATOM 725 O O . SER A 1 92 ? 3.633 6.574 18.826 1.00 91.88 92 SER A O 1
ATOM 727 N N . PHE A 1 93 ? 2.367 5.462 17.342 1.00 94.44 93 PHE A N 1
ATOM 728 C CA . PHE A 1 93 ? 2.387 6.465 16.284 1.00 94.44 93 PHE A CA 1
ATOM 729 C C . PHE A 1 93 ? 0.967 6.957 16.029 1.00 94.44 93 PHE A C 1
ATOM 731 O O . PHE A 1 93 ? 0.111 6.201 15.573 1.00 94.44 93 PHE A O 1
ATOM 738 N N . SER A 1 94 ? 0.704 8.227 16.322 1.00 95.25 94 SER A N 1
ATOM 739 C CA . SER A 1 94 ? -0.580 8.860 16.012 1.00 95.25 94 SER A CA 1
ATOM 740 C C . SER A 1 94 ? -0.593 9.374 14.576 1.00 95.25 94 SER A C 1
ATOM 742 O O . SER A 1 94 ? 0.388 9.947 14.094 1.00 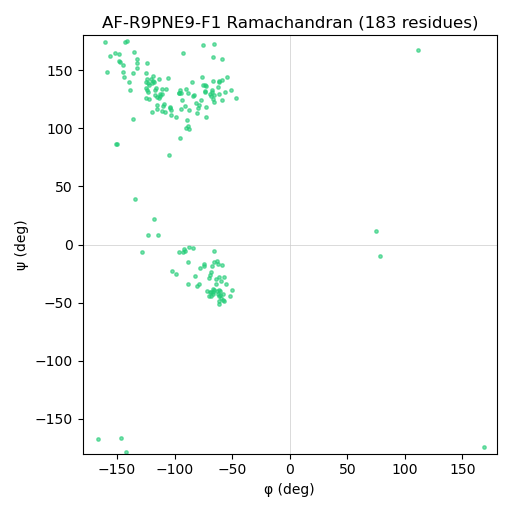95.25 94 SER A O 1
ATOM 744 N N . GLY A 1 95 ? -1.717 9.198 13.888 1.00 94.44 95 GLY A N 1
ATOM 745 C CA . GLY A 1 95 ? -1.837 9.595 12.493 1.00 94.44 95 GLY A CA 1
ATOM 746 C C . GLY A 1 95 ? -3.269 9.607 11.976 1.00 94.44 95 GLY A C 1
ATOM 747 O O . GLY A 1 95 ? -4.239 9.567 12.736 1.00 94.44 95 GLY A O 1
ATOM 748 N N . LEU A 1 96 ? -3.390 9.703 10.654 1.00 94.88 96 LEU A N 1
ATOM 749 C CA . LEU A 1 96 ? -4.662 9.710 9.940 1.00 94.88 96 LEU A CA 1
ATOM 750 C C . LEU A 1 96 ? -4.761 8.499 9.020 1.00 94.88 96 LEU A C 1
ATOM 752 O O . LEU A 1 96 ? -3.897 8.289 8.173 1.00 94.88 96 LEU A O 1
ATOM 756 N N . LEU A 1 97 ? -5.863 7.768 9.123 1.00 94.75 97 LEU A N 1
ATOM 757 C CA . LEU A 1 97 ? -6.277 6.778 8.143 1.00 94.75 97 LEU A CA 1
ATOM 758 C C . LEU A 1 97 ? -6.961 7.514 6.983 1.00 94.75 97 LEU A C 1
ATOM 760 O O . LEU A 1 97 ? -8.003 8.143 7.176 1.00 94.75 97 LEU A O 1
ATOM 764 N N . LYS A 1 98 ? -6.327 7.495 5.809 1.00 92.75 98 LYS A N 1
ATOM 765 C CA . LYS A 1 98 ? -6.693 8.248 4.599 1.00 92.75 98 LYS A CA 1
ATOM 766 C C . LYS A 1 98 ? -7.466 7.440 3.569 1.00 92.75 98 LYS A C 1
ATOM 768 O O . LYS A 1 98 ? -8.215 7.998 2.770 1.00 92.75 98 LYS A O 1
ATOM 773 N N . ASP A 1 99 ? -7.295 6.129 3.582 1.00 91.25 99 ASP A N 1
ATOM 774 C CA . ASP A 1 99 ? -8.107 5.227 2.783 1.00 91.25 99 ASP A CA 1
ATOM 775 C C . ASP A 1 99 ? -8.306 3.895 3.504 1.00 91.25 99 ASP A C 1
ATOM 777 O O . ASP A 1 99 ? -7.524 3.528 4.384 1.00 91.25 99 ASP A O 1
ATOM 781 N N . LEU A 1 100 ? -9.375 3.193 3.134 1.00 91.62 100 LEU A N 1
ATOM 782 C CA . LEU A 1 100 ? -9.731 1.876 3.647 1.00 91.62 100 LEU A CA 1
ATOM 783 C C . LEU A 1 100 ? -10.162 0.941 2.521 1.00 91.62 100 LEU A C 1
ATOM 785 O O . LEU A 1 100 ? -10.790 1.339 1.548 1.00 91.62 100 LEU A O 1
ATOM 789 N N . SER A 1 101 ? -9.872 -0.338 2.689 1.00 89.81 101 SER A N 1
ATOM 790 C CA . SER A 1 101 ? -10.364 -1.452 1.881 1.00 89.81 101 SER A CA 1
ATOM 791 C C . SER A 1 101 ? -10.616 -2.652 2.790 1.00 89.81 101 SER A C 1
ATOM 793 O O . SER A 1 101 ? -10.228 -2.632 3.957 1.00 89.81 101 SER A O 1
ATOM 795 N N . LEU A 1 102 ? -11.187 -3.729 2.242 1.00 87.62 102 LEU A N 1
ATOM 796 C CA . LEU A 1 102 ? -11.426 -4.958 3.005 1.00 87.62 102 LEU A CA 1
ATOM 797 C C . LEU A 1 102 ? -10.156 -5.523 3.669 1.00 87.62 102 LEU A C 1
ATOM 799 O O . LEU A 1 102 ? -10.214 -6.064 4.767 1.00 87.62 102 LEU A O 1
ATOM 803 N N . ASN A 1 103 ? -9.003 -5.360 3.014 1.00 91.06 103 ASN A N 1
ATOM 804 C CA . ASN A 1 103 ? -7.749 -6.006 3.407 1.00 91.06 103 ASN A CA 1
ATOM 805 C C . ASN A 1 103 ? -6.665 -5.030 3.879 1.00 91.06 103 ASN A C 1
ATOM 807 O O . ASN A 1 103 ? -5.522 -5.441 4.057 1.00 91.06 103 ASN A O 1
ATOM 811 N N . GLY A 1 104 ? -6.970 -3.746 4.049 1.00 93.06 104 GLY A N 1
ATOM 812 C CA . GLY A 1 104 ? -5.947 -2.773 4.420 1.00 93.06 104 GLY A CA 1
ATOM 813 C C . GLY A 1 104 ? -6.400 -1.329 4.305 1.00 93.06 104 GLY A C 1
ATOM 814 O O . GLY A 1 104 ? -7.548 -1.057 3.959 1.00 93.06 104 GLY A O 1
ATOM 815 N N . GLY A 1 105 ? -5.473 -0.402 4.524 1.00 93.19 105 GLY A N 1
ATOM 816 C CA . GLY A 1 105 ? -5.728 1.036 4.442 1.00 93.19 105 GLY A CA 1
ATOM 817 C C . GLY A 1 105 ? -4.450 1.852 4.269 1.00 93.19 105 GLY A C 1
ATOM 818 O O . GLY A 1 105 ? -3.346 1.306 4.282 1.00 93.19 105 GLY A O 1
ATOM 819 N N . GLY A 1 106 ? -4.601 3.156 4.073 1.00 94.06 106 GLY A N 1
ATOM 820 C CA . GLY A 1 106 ? -3.501 4.117 3.989 1.00 94.06 106 GLY A CA 1
ATOM 821 C C . GLY A 1 106 ? -3.392 4.922 5.277 1.00 94.06 106 GLY A C 1
ATOM 822 O O . GLY A 1 106 ? -4.335 5.624 5.627 1.00 94.06 106 GLY A O 1
ATOM 823 N N . PHE A 1 107 ? -2.269 4.835 5.984 1.00 95.69 107 PHE A N 1
ATOM 824 C CA . PHE A 1 107 ? -2.026 5.532 7.248 1.00 95.69 107 PHE A CA 1
ATOM 825 C C . PHE A 1 107 ? -0.940 6.593 7.081 1.00 95.69 107 PHE A C 1
ATOM 827 O O . PHE A 1 107 ? 0.134 6.308 6.565 1.00 95.69 107 PHE A O 1
ATOM 834 N N . VAL A 1 108 ? -1.203 7.819 7.522 1.00 94.56 108 VAL A N 1
ATOM 835 C CA . VAL A 1 108 ? -0.257 8.937 7.435 1.00 94.56 108 VAL A CA 1
ATOM 836 C C . VAL A 1 108 ? 0.141 9.388 8.830 1.00 94.56 108 VAL A C 1
ATOM 838 O O . VAL A 1 108 ? -0.709 9.848 9.596 1.00 94.56 108 VAL A O 1
ATOM 841 N N . SER A 1 109 ? 1.434 9.323 9.131 1.00 94.44 109 SER A N 1
ATOM 842 C CA . SER A 1 109 ? 2.008 9.759 10.408 1.00 94.44 109 SER A CA 1
ATOM 843 C C . SER A 1 109 ? 3.366 10.428 10.220 1.00 94.44 109 SER A C 1
ATOM 845 O O . SER A 1 109 ? 3.867 10.573 9.100 1.00 94.44 109 SER A O 1
ATOM 847 N N . SER A 1 110 ? 3.974 10.826 11.338 1.00 92.69 110 SER A N 1
ATOM 848 C CA . SER A 1 110 ? 5.412 11.078 11.393 1.00 92.69 110 SER A CA 1
ATOM 849 C C . SER A 1 110 ? 6.209 9.821 10.999 1.00 92.69 110 SER A C 1
ATOM 851 O O . SER A 1 110 ? 5.668 8.707 11.053 1.00 92.69 110 SER A O 1
ATOM 853 N N . PRO A 1 111 ? 7.486 9.974 10.598 1.00 91.88 111 PRO A N 1
ATOM 854 C CA . PRO A 1 111 ? 8.319 8.852 10.194 1.00 91.88 111 PRO A CA 1
ATOM 855 C C . PRO A 1 111 ? 8.479 7.807 11.303 1.00 91.88 111 PRO A C 1
ATOM 857 O O . PRO A 1 111 ? 8.959 8.094 12.398 1.00 91.88 111 PRO A O 1
ATOM 860 N N . ILE A 1 112 ? 8.122 6.572 10.975 1.00 90.75 112 ILE A N 1
ATOM 861 C CA . ILE A 1 112 ? 8.348 5.377 11.780 1.00 90.75 112 ILE A CA 1
ATOM 862 C C . ILE A 1 112 ? 9.777 4.877 11.520 1.00 90.75 112 ILE A C 1
ATOM 864 O O . ILE A 1 112 ? 10.152 4.691 10.355 1.00 90.75 112 ILE A O 1
ATOM 868 N N . PRO A 1 113 ? 10.583 4.628 12.568 1.00 89.06 113 PRO A N 1
ATOM 869 C CA . PRO A 1 113 ? 11.917 4.055 12.431 1.00 89.06 113 PRO A CA 1
ATOM 870 C C . PRO A 1 113 ? 11.938 2.781 11.575 1.00 89.06 113 PRO A C 1
ATOM 872 O O . PRO A 1 113 ? 11.165 1.848 11.796 1.00 89.06 113 PRO A O 1
ATOM 875 N N . LEU A 1 114 ? 12.879 2.705 10.627 1.00 85.19 114 LEU A N 1
ATOM 876 C CA . LEU A 1 114 ? 13.012 1.573 9.696 1.00 85.19 114 LEU A CA 1
ATOM 877 C C . LEU A 1 114 ? 13.015 0.182 10.365 1.00 85.19 114 LEU A C 1
ATOM 879 O O . LEU A 1 114 ? 12.382 -0.715 9.804 1.00 85.19 114 LEU A O 1
ATOM 883 N N . PRO A 1 115 ? 13.651 -0.046 11.534 1.00 86.38 115 PRO A N 1
ATOM 884 C CA . PRO A 1 115 ? 13.603 -1.351 12.199 1.00 86.38 115 PRO A CA 1
ATOM 885 C C . PRO A 1 115 ? 12.183 -1.808 12.563 1.00 86.38 115 PRO A C 1
ATOM 887 O O . PRO A 1 115 ? 11.897 -3.004 12.530 1.00 86.38 115 PRO A O 1
ATOM 890 N N . LEU A 1 116 ? 11.292 -0.862 12.863 1.00 86.75 116 LEU A N 1
ATOM 891 C CA . LEU A 1 116 ? 9.916 -1.132 13.274 1.00 86.75 116 LEU A CA 1
ATOM 892 C C . LEU A 1 116 ? 9.003 -1.393 12.084 1.00 86.75 116 LEU A C 1
ATOM 894 O O . LEU A 1 116 ? 8.056 -2.158 12.199 1.00 86.75 116 LEU A O 1
ATOM 898 N N . THR A 1 117 ? 9.318 -0.836 10.911 1.00 86.69 117 THR A N 1
ATOM 899 C CA . THR A 1 117 ? 8.480 -0.993 9.707 1.00 86.69 117 THR A CA 1
ATOM 900 C C . THR A 1 117 ? 8.276 -2.445 9.260 1.00 86.69 117 THR A C 1
ATOM 902 O O . THR A 1 117 ? 7.355 -2.727 8.501 1.00 86.69 117 THR A O 1
ATOM 905 N N . LYS A 1 118 ? 9.115 -3.375 9.733 1.00 87.50 118 LYS A N 1
ATOM 906 C CA . LYS A 1 118 ? 9.025 -4.813 9.439 1.00 87.50 118 LYS A CA 1
ATOM 907 C C . LYS A 1 118 ? 8.201 -5.608 10.455 1.00 87.50 118 LYS A C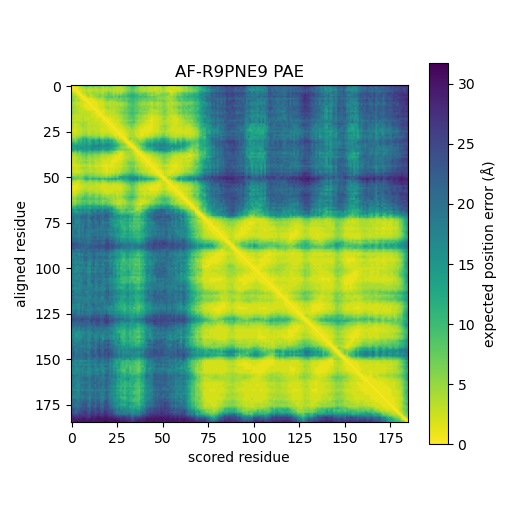 1
ATOM 909 O O . LYS A 1 118 ? 8.069 -6.819 10.297 1.00 87.50 118 LYS A O 1
ATOM 914 N N . GLN A 1 119 ? 7.718 -4.967 11.513 1.00 88.94 119 GLN A N 1
ATOM 915 C CA . GLN A 1 119 ? 6.990 -5.620 12.594 1.00 88.94 119 GLN A CA 1
ATOM 916 C C . GLN A 1 119 ? 5.479 -5.582 12.352 1.00 88.94 119 GLN A C 1
ATOM 918 O O . GLN A 1 119 ? 4.980 -4.835 11.506 1.00 88.94 119 GLN A O 1
ATOM 923 N N . ALA A 1 120 ? 4.757 -6.412 13.103 1.00 92.81 120 ALA A N 1
ATOM 924 C CA . ALA A 1 120 ? 3.314 -6.297 13.211 1.00 92.81 120 ALA A CA 1
ATOM 925 C C . ALA A 1 120 ? 2.957 -5.125 14.132 1.00 92.81 120 ALA A C 1
ATOM 927 O O . ALA A 1 120 ? 3.640 -4.851 15.124 1.00 92.81 120 ALA A O 1
ATOM 928 N N . PHE A 1 121 ? 1.870 -4.455 13.787 1.00 95.06 121 PHE A N 1
ATOM 929 C CA . PHE A 1 121 ? 1.302 -3.357 14.542 1.00 95.06 121 PHE A CA 1
ATOM 930 C C . PHE A 1 121 ? -0.150 -3.659 14.887 1.00 95.06 121 PHE A C 1
ATOM 932 O O . PHE A 1 121 ? -0.843 -4.384 14.176 1.00 95.06 121 PHE A O 1
ATOM 939 N N . THR A 1 122 ? -0.631 -3.026 15.945 1.00 95.56 122 THR A N 1
ATOM 940 C CA . THR A 1 122 ? -2.050 -2.919 16.256 1.00 95.56 122 THR A CA 1
ATOM 941 C C . THR A 1 122 ? -2.513 -1.520 15.870 1.00 95.56 122 THR A C 1
ATOM 943 O O . THR A 1 122 ? -2.041 -0.530 16.430 1.00 95.56 122 THR A O 1
ATOM 946 N N . LEU A 1 123 ? -3.416 -1.431 14.896 1.00 95.69 123 LEU A N 1
ATOM 947 C CA . LEU A 1 123 ? -4.082 -0.193 14.512 1.00 95.69 123 LEU A CA 1
ATOM 948 C C . LEU A 1 123 ? -5.330 -0.012 15.380 1.00 95.69 123 LEU A C 1
ATOM 950 O O . LEU A 1 123 ? -6.262 -0.808 15.303 1.00 95.69 123 LEU A O 1
ATOM 954 N N . GLU A 1 124 ? -5.338 1.035 16.194 1.00 94.81 124 GLU A N 1
ATOM 955 C CA . GLU A 1 124 ? -6.409 1.402 17.115 1.00 94.81 124 GLU A CA 1
ATOM 956 C C . GLU A 1 124 ? -7.196 2.588 16.550 1.00 94.81 124 GLU A C 1
ATOM 958 O O . GLU A 1 124 ? -6.669 3.693 16.368 1.00 94.81 124 GLU A O 1
ATOM 963 N N . LEU A 1 125 ? -8.479 2.356 16.289 1.00 93.38 125 LEU A N 1
ATOM 964 C CA . LEU A 1 125 ? -9.434 3.367 15.878 1.00 93.38 125 LEU A CA 1
ATOM 965 C C . LEU A 1 125 ? -10.253 3.819 17.100 1.00 93.38 125 LEU A C 1
ATOM 967 O O . LEU A 1 125 ? -11.072 3.042 17.597 1.00 93.38 125 LEU A O 1
ATOM 971 N N . PRO A 1 126 ? -10.064 5.052 17.599 1.00 90.25 126 PRO A N 1
ATOM 972 C CA . PRO A 1 126 ? -10.930 5.610 18.628 1.00 90.25 126 PRO A CA 1
ATOM 973 C C . PRO A 1 126 ? -12.339 5.826 18.065 1.00 90.25 126 PRO A C 1
ATOM 975 O O . PRO A 1 126 ? -12.506 6.509 17.053 1.00 90.25 126 PRO A O 1
ATOM 978 N N . ILE A 1 127 ? -13.332 5.254 18.744 1.00 85.06 127 ILE A N 1
ATOM 979 C CA . ILE A 1 127 ? -14.758 5.402 18.438 1.00 85.06 127 ILE A CA 1
ATOM 980 C C . ILE A 1 127 ? -15.382 6.227 19.557 1.00 85.06 127 ILE A C 1
ATOM 982 O O . ILE A 1 127 ? -15.118 5.987 20.738 1.00 85.06 127 ILE A O 1
ATOM 986 N N . GLU A 1 128 ? -16.193 7.221 19.210 1.00 80.31 128 GLU A N 1
ATOM 987 C CA . GLU A 1 128 ? -16.768 8.102 20.220 1.00 80.31 128 GLU A CA 1
ATOM 988 C C . GLU A 1 128 ? -17.741 7.344 21.143 1.00 80.31 128 GLU A C 1
ATOM 990 O O . GLU A 1 128 ? -18.716 6.736 20.701 1.00 80.31 128 GLU A O 1
ATOM 995 N N . GLY A 1 129 ? -17.479 7.380 22.454 1.00 75.75 129 GLY A N 1
ATOM 996 C CA . GLY A 1 129 ? -18.328 6.735 23.462 1.00 75.75 129 GLY A CA 1
ATOM 997 C C . GLY A 1 129 ? -18.216 5.207 23.532 1.00 75.75 129 GLY A C 1
ATOM 998 O O . GLY A 1 129 ? -19.048 4.581 24.190 1.00 75.75 129 GLY A O 1
ATOM 999 N N . GLN A 1 130 ? -17.216 4.602 22.880 1.00 82.06 130 GLN A N 1
ATOM 1000 C CA . GLN A 1 130 ? -16.946 3.161 22.920 1.00 82.06 130 GLN A CA 1
ATOM 1001 C C . GLN A 1 130 ? -15.453 2.877 23.120 1.00 82.06 130 GLN A C 1
ATOM 1003 O O . GLN A 1 130 ? -14.609 3.758 22.947 1.00 82.06 130 GLN A O 1
ATOM 1008 N N . ASP A 1 131 ? -15.128 1.631 23.470 1.00 83.12 131 ASP A N 1
ATOM 1009 C CA . ASP A 1 131 ? -13.738 1.181 23.496 1.00 83.12 131 ASP A CA 1
ATOM 1010 C C . ASP A 1 131 ? -13.120 1.271 22.089 1.00 83.12 131 ASP A C 1
ATOM 1012 O O . ASP A 1 131 ? -13.793 0.941 21.103 1.00 83.12 131 ASP A O 1
ATOM 1016 N N . PRO A 1 132 ? -11.844 1.691 21.966 1.00 86.75 132 PRO A N 1
ATOM 1017 C CA . PRO A 1 132 ? -11.165 1.751 20.681 1.00 86.75 132 PRO A CA 1
ATOM 1018 C C . PRO A 1 132 ? -11.177 0.393 19.985 1.00 86.75 132 PRO A C 1
ATOM 1020 O O . PRO A 1 132 ? -10.817 -0.633 20.569 1.00 86.75 132 PRO A O 1
ATOM 1023 N N . LEU A 1 133 ? -11.557 0.387 18.712 1.00 92.19 133 LEU A N 1
ATOM 1024 C CA . LEU A 1 133 ? -11.544 -0.832 17.923 1.00 92.19 133 LEU A CA 1
ATOM 1025 C C . LEU A 1 133 ? -10.144 -1.066 17.365 1.00 92.19 133 LEU A C 1
ATOM 1027 O O . LEU A 1 133 ? -9.567 -0.190 16.725 1.00 92.19 133 LEU A O 1
ATOM 1031 N N . ALA A 1 134 ? -9.608 -2.259 17.598 1.00 93.88 134 ALA A N 1
ATOM 1032 C CA . ALA A 1 134 ? -8.249 -2.615 17.225 1.00 93.88 134 ALA A CA 1
ATOM 1033 C C . ALA A 1 134 ? -8.217 -3.691 16.132 1.00 93.88 134 ALA A C 1
ATOM 1035 O O . ALA A 1 134 ? -9.019 -4.628 16.148 1.00 93.88 134 ALA A O 1
ATOM 1036 N N . ILE A 1 135 ? -7.262 -3.579 15.209 1.00 95.50 135 ILE A N 1
ATOM 1037 C CA . ILE A 1 135 ? -6.964 -4.602 14.201 1.00 95.50 135 ILE A CA 1
ATOM 1038 C C . ILE A 1 135 ? -5.453 -4.745 14.012 1.00 95.50 135 ILE A C 1
ATOM 1040 O O . ILE A 1 135 ? -4.722 -3.754 14.004 1.00 95.50 135 ILE A O 1
ATOM 1044 N N . THR A 1 136 ? -4.970 -5.975 13.858 1.00 95.81 136 THR A N 1
ATOM 1045 C CA . THR A 1 136 ? -3.557 -6.222 13.558 1.00 95.81 136 THR A CA 1
ATOM 1046 C C . THR A 1 136 ? -3.264 -5.884 12.097 1.00 95.81 136 THR A C 1
ATOM 1048 O O . THR A 1 136 ? -4.043 -6.201 11.195 1.00 95.81 136 THR A O 1
ATOM 1051 N N . ALA A 1 137 ? -2.142 -5.214 11.855 1.00 95.81 137 ALA A N 1
ATOM 1052 C CA . ALA A 1 137 ? -1.730 -4.758 10.541 1.00 95.81 137 ALA A CA 1
ATOM 1053 C C . ALA A 1 137 ? -0.209 -4.820 10.355 1.00 95.81 137 ALA A C 1
ATOM 1055 O O . ALA A 1 137 ? 0.561 -4.724 11.309 1.00 95.81 137 ALA A O 1
ATOM 1056 N N . SER A 1 138 ? 0.231 -4.933 9.106 1.00 95.31 138 SER A N 1
ATOM 1057 C CA . SER A 1 138 ? 1.637 -4.820 8.712 1.00 95.31 138 SER A CA 1
ATOM 1058 C C . SER A 1 138 ? 1.820 -3.748 7.642 1.00 95.31 138 SER A C 1
ATOM 1060 O O . SER A 1 138 ? 0.934 -3.518 6.813 1.00 95.31 138 SER A O 1
ATOM 1062 N N . ILE A 1 139 ? 2.971 -3.074 7.654 1.00 94.31 139 ILE A N 1
ATOM 1063 C CA . ILE A 1 139 ? 3.316 -2.077 6.636 1.00 94.31 139 ILE A CA 1
ATOM 1064 C C . ILE A 1 139 ? 3.787 -2.813 5.376 1.00 94.31 139 ILE A C 1
ATOM 1066 O O . ILE A 1 139 ? 4.775 -3.544 5.401 1.00 94.31 139 ILE A O 1
ATOM 1070 N N . CYS A 1 140 ? 3.094 -2.607 4.255 1.00 91.12 140 CYS A N 1
ATOM 1071 C CA . CYS A 1 140 ? 3.413 -3.231 2.968 1.00 91.12 140 CYS A CA 1
ATOM 1072 C C . CYS A 1 140 ? 4.129 -2.285 1.993 1.00 91.12 140 CYS A C 1
ATOM 1074 O O . CYS A 1 140 ? 4.820 -2.739 1.081 1.00 91.12 140 CYS A O 1
ATOM 1076 N N . ASN A 1 141 ? 3.982 -0.972 2.170 1.00 86.62 141 ASN A N 1
ATOM 1077 C CA . ASN A 1 141 ? 4.734 0.043 1.438 1.00 86.62 141 ASN A CA 1
ATOM 1078 C C . ASN A 1 141 ? 4.787 1.357 2.225 1.00 86.62 141 ASN A C 1
ATOM 1080 O O . ASN A 1 141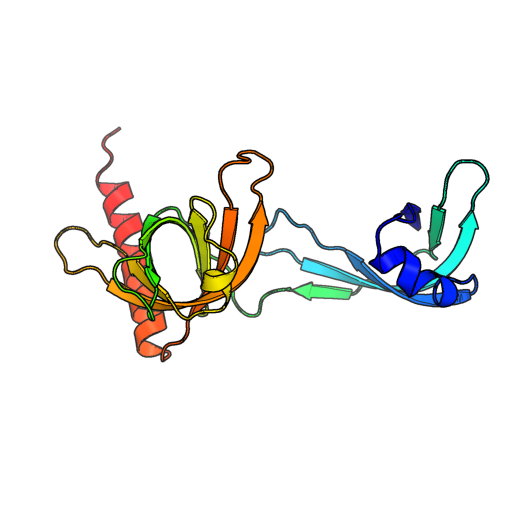 ? 3.996 1.576 3.141 1.00 86.62 141 ASN A O 1
ATOM 1084 N N . GLN A 1 142 ? 5.726 2.227 1.855 1.00 89.69 142 GLN A N 1
ATOM 1085 C CA . GLN A 1 142 ? 5.812 3.584 2.383 1.00 89.69 142 GLN A CA 1
ATOM 1086 C C . GLN A 1 142 ? 6.273 4.556 1.295 1.00 89.69 142 GLN A C 1
ATOM 1088 O O . GLN A 1 142 ? 7.119 4.202 0.471 1.00 89.69 142 GLN A O 1
ATOM 1093 N N . HIS A 1 143 ? 5.751 5.779 1.300 1.00 85.69 143 HIS A N 1
ATOM 1094 C CA . HIS A 1 143 ? 6.256 6.873 0.475 1.00 85.69 143 HIS A CA 1
ATOM 1095 C C . HIS A 1 143 ? 6.148 8.207 1.215 1.00 85.69 143 HIS A C 1
ATOM 1097 O O . HIS A 1 143 ? 5.241 8.423 2.017 1.00 85.69 143 HIS A O 1
ATOM 1103 N N . LEU A 1 144 ? 7.076 9.120 0.937 1.00 82.50 144 LEU A N 1
ATOM 1104 C CA . LEU A 1 144 ? 7.018 10.481 1.467 1.00 82.50 144 LEU A CA 1
ATOM 1105 C C . LEU A 1 144 ? 5.819 11.222 0.865 1.00 82.50 144 LEU A C 1
ATOM 1107 O O . LEU A 1 144 ? 5.528 11.077 -0.328 1.00 82.50 144 LEU A O 1
ATOM 1111 N N . GLU A 1 145 ? 5.125 12.028 1.667 1.00 73.69 145 GLU A N 1
ATOM 1112 C CA . GLU A 1 145 ? 4.142 12.951 1.111 1.00 73.69 145 GLU A CA 1
ATOM 1113 C C . GLU A 1 145 ? 4.858 14.105 0.401 1.00 73.69 145 GLU A C 1
ATOM 1115 O O . GLU A 1 145 ? 5.553 14.910 1.017 1.00 73.69 145 GLU A O 1
ATOM 1120 N N . GLN A 1 146 ? 4.629 14.240 -0.909 1.00 61.88 146 GLN A N 1
ATOM 1121 C CA . GLN A 1 146 ? 5.236 15.301 -1.727 1.00 61.88 146 GLN A CA 1
ATOM 1122 C C . GLN A 1 146 ? 4.927 16.717 -1.211 1.00 61.88 146 GLN A C 1
ATOM 1124 O O . GLN A 1 146 ? 5.707 17.639 -1.427 1.00 61.88 146 GLN A O 1
ATOM 1129 N N . ARG A 1 147 ? 3.781 16.897 -0.541 1.00 65.06 147 ARG A N 1
ATOM 1130 C CA . ARG A 1 147 ? 3.325 18.188 -0.001 1.00 65.06 147 ARG A CA 1
ATOM 1131 C C . ARG A 1 147 ? 3.673 18.394 1.474 1.00 65.06 147 ARG A C 1
ATOM 1133 O O . ARG A 1 147 ? 3.397 19.461 2.012 1.00 65.06 147 ARG A O 1
ATOM 1140 N N . SER A 1 148 ? 4.219 17.389 2.150 1.00 69.69 148 SER A N 1
ATOM 1141 C CA . SER A 1 148 ? 4.510 17.431 3.584 1.00 69.69 148 SER A CA 1
ATOM 1142 C C . SER A 1 148 ? 5.700 16.518 3.879 1.00 69.69 148 SER A C 1
ATOM 1144 O O . SER A 1 148 ? 5.502 15.357 4.225 1.00 69.69 148 SER A O 1
ATOM 1146 N N . PRO A 1 149 ? 6.940 17.026 3.754 1.00 66.25 149 PRO A N 1
ATOM 1147 C CA . PRO A 1 149 ? 8.150 16.213 3.905 1.00 66.25 149 PRO A CA 1
ATOM 1148 C C . PRO A 1 149 ? 8.325 15.619 5.313 1.00 66.25 149 PRO A C 1
ATOM 1150 O O . PRO A 1 149 ? 9.114 14.698 5.493 1.00 66.25 149 PRO A O 1
ATOM 1153 N N . GLU A 1 150 ? 7.568 16.105 6.300 1.00 84.19 150 GLU A N 1
ATOM 1154 C CA . GLU A 1 150 ? 7.532 15.576 7.670 1.00 84.19 150 GLU A CA 1
ATOM 1155 C C . GLU A 1 150 ? 6.517 14.437 7.864 1.00 84.19 150 GLU A C 1
ATOM 1157 O O . GLU A 1 150 ? 6.397 13.895 8.963 1.00 84.19 150 GLU A O 1
ATOM 1162 N N . LYS A 1 151 ? 5.764 14.074 6.817 1.00 88.69 151 LYS A N 1
ATOM 1163 C CA . LYS A 1 151 ? 4.765 13.006 6.856 1.00 88.69 151 LYS A CA 1
ATOM 1164 C C . LYS A 1 151 ? 5.098 11.907 5.862 1.00 88.69 151 LYS A C 1
ATOM 1166 O O . LYS A 1 151 ? 5.492 12.147 4.719 1.00 88.69 151 LYS A O 1
ATOM 1171 N N . VAL A 1 152 ? 4.893 10.679 6.312 1.00 91.25 152 VAL A N 1
ATOM 1172 C CA . VAL A 1 152 ? 5.060 9.477 5.505 1.00 91.25 152 VAL A CA 1
ATOM 1173 C C . VAL A 1 152 ? 3.703 8.805 5.391 1.00 91.25 152 VAL A C 1
ATOM 1175 O O . VAL A 1 152 ? 2.973 8.680 6.373 1.00 91.25 152 VAL A O 1
ATOM 1178 N N . HIS A 1 153 ? 3.368 8.388 4.177 1.00 92.44 153 HIS A N 1
ATOM 1179 C CA . HIS A 1 153 ? 2.206 7.564 3.913 1.00 92.44 153 HIS A CA 1
ATOM 1180 C C . HIS A 1 153 ? 2.620 6.093 3.928 1.00 92.44 153 HIS A C 1
ATOM 1182 O O . HIS A 1 153 ? 3.498 5.680 3.169 1.00 92.44 153 HIS A O 1
ATOM 1188 N N . TYR A 1 154 ? 1.958 5.313 4.771 1.00 94.00 154 TYR A N 1
ATOM 1189 C CA . TYR A 1 154 ? 2.154 3.888 4.977 1.00 94.00 154 TYR A CA 1
ATOM 1190 C C . TYR A 1 154 ? 0.963 3.116 4.415 1.00 94.00 154 TYR A C 1
ATOM 1192 O O . TYR A 1 154 ? -0.175 3.298 4.846 1.00 94.00 154 TYR A O 1
ATOM 1200 N N . GLY A 1 155 ? 1.215 2.220 3.466 1.00 93.00 155 GLY A N 1
ATOM 1201 C CA . GLY A 1 155 ? 0.238 1.212 3.079 1.00 93.00 155 GLY A CA 1
ATOM 1202 C C . GLY A 1 155 ? 0.202 0.106 4.124 1.00 93.00 155 GLY A C 1
ATOM 1203 O O . GLY A 1 155 ? 1.232 -0.502 4.408 1.00 93.00 155 GLY A O 1
ATOM 1204 N N . LEU A 1 156 ? -0.980 -0.165 4.667 1.00 94.94 156 LEU A N 1
ATOM 1205 C CA . LEU A 1 156 ? -1.216 -1.210 5.654 1.00 94.94 156 LEU A CA 1
ATOM 1206 C C . LEU A 1 156 ? -1.931 -2.407 5.022 1.00 94.94 156 LEU A C 1
ATOM 1208 O O . LEU A 1 156 ? -2.820 -2.237 4.184 1.00 94.94 156 LEU A O 1
ATOM 1212 N N . SER A 1 157 ? -1.570 -3.609 5.464 1.00 94.50 157 SER A N 1
ATOM 1213 C CA . SER A 1 157 ? -2.290 -4.859 5.216 1.00 94.50 157 SER A CA 1
ATOM 1214 C C . SER A 1 157 ? -2.869 -5.370 6.528 1.00 94.50 157 SER A C 1
ATOM 1216 O O . SER A 1 157 ? -2.126 -5.511 7.494 1.00 94.50 157 SER A O 1
ATOM 1218 N N . PHE A 1 158 ? -4.168 -5.660 6.569 1.00 94.94 158 PHE A N 1
ATOM 1219 C CA . PHE A 1 158 ? -4.837 -6.170 7.766 1.00 94.94 158 PHE A CA 1
ATOM 1220 C C . PHE A 1 158 ? -4.628 -7.676 7.910 1.00 94.94 158 PHE A C 1
ATOM 1222 O O . PHE A 1 158 ? -5.015 -8.455 7.034 1.00 94.94 158 PHE A O 1
ATOM 1229 N N . ASP A 1 159 ? -4.047 -8.067 9.039 1.00 93.62 159 ASP A N 1
ATOM 1230 C CA . ASP A 1 159 ? -3.774 -9.450 9.414 1.00 93.62 159 ASP A CA 1
ATOM 1231 C C . ASP A 1 159 ? -4.777 -9.897 10.481 1.00 93.62 159 ASP A C 1
ATOM 1233 O O . ASP A 1 159 ? -4.524 -9.878 11.682 1.00 93.62 159 ASP A O 1
ATOM 1237 N N . ALA A 1 160 ? -5.988 -10.187 10.021 1.00 92.94 160 ALA A N 1
ATOM 1238 C CA . ALA A 1 160 ? -7.113 -10.582 10.854 1.00 92.94 160 ALA A CA 1
ATOM 1239 C C . ALA A 1 160 ? -8.075 -11.470 10.060 1.00 92.94 160 ALA A C 1
ATOM 1241 O O . ALA A 1 160 ? -8.028 -11.511 8.823 1.00 92.94 160 ALA A O 1
ATOM 1242 N N . ASP A 1 161 ? -8.972 -12.157 10.768 1.00 93.25 161 ASP A N 1
ATOM 1243 C CA . ASP A 1 161 ? -10.067 -12.879 10.127 1.00 93.25 161 ASP A CA 1
ATOM 1244 C C . ASP A 1 161 ? -11.071 -11.923 9.453 1.00 93.25 161 ASP A C 1
ATOM 1246 O O . ASP A 1 161 ? -11.130 -10.720 9.736 1.00 93.25 161 ASP A O 1
ATOM 1250 N N . ASP A 1 162 ? -11.866 -12.463 8.529 1.00 91.94 162 ASP A N 1
ATOM 1251 C CA . ASP A 1 162 ? -12.802 -11.668 7.729 1.00 91.94 162 ASP A CA 1
ATOM 1252 C C . ASP A 1 162 ? -13.896 -11.007 8.579 1.00 91.94 162 ASP A C 1
ATOM 1254 O O . ASP A 1 162 ? -14.359 -9.915 8.247 1.00 91.94 162 ASP A O 1
ATOM 1258 N N . LYS A 1 163 ? -14.277 -11.621 9.709 1.00 92.81 163 LYS A N 1
ATOM 1259 C CA . LYS A 1 163 ? -15.291 -11.060 10.612 1.00 92.81 163 LYS A CA 1
ATOM 1260 C C . LYS A 1 163 ? -14.768 -9.801 11.294 1.00 92.81 163 LYS A C 1
ATOM 1262 O O . LYS A 1 163 ? -15.486 -8.804 11.368 1.00 92.81 163 LYS A O 1
ATOM 1267 N N . LEU A 1 164 ? -13.527 -9.828 11.776 1.00 93.12 164 LEU A N 1
ATOM 1268 C CA . LEU A 1 164 ? -12.899 -8.683 12.422 1.00 93.12 164 LEU A CA 1
A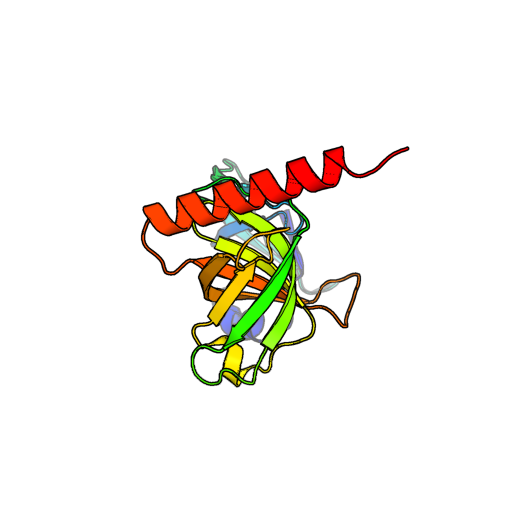TOM 1269 C C . LEU A 1 164 ? -12.609 -7.571 11.413 1.00 93.12 164 LEU A C 1
ATOM 1271 O O . LEU A 1 164 ? -12.880 -6.411 11.713 1.00 93.12 164 LEU A O 1
ATOM 1275 N N . LYS A 1 165 ? -12.138 -7.909 10.205 1.00 93.31 165 LYS A N 1
ATOM 1276 C CA . LYS A 1 165 ? -11.962 -6.939 9.109 1.00 93.31 165 LYS A CA 1
ATOM 1277 C C . LYS A 1 165 ? -13.266 -6.224 8.776 1.00 93.31 165 LYS A C 1
ATOM 1279 O O . LYS A 1 165 ? -13.292 -4.997 8.712 1.00 93.31 165 LYS A O 1
ATOM 1284 N N . GLN A 1 166 ? -14.350 -6.980 8.609 1.00 92.31 166 GLN A N 1
ATOM 1285 C CA . GLN A 1 166 ? -15.662 -6.416 8.318 1.00 92.31 166 GLN A CA 1
ATOM 1286 C C . GLN A 1 166 ? -16.132 -5.493 9.447 1.00 92.31 166 GLN A C 1
ATOM 1288 O O . GLN A 1 166 ? -16.482 -4.344 9.181 1.00 92.31 166 GLN A O 1
ATOM 1293 N N . LYS A 1 167 ? -16.043 -5.946 10.704 1.00 92.75 167 LYS A N 1
ATOM 1294 C CA . LYS A 1 167 ? -16.394 -5.131 11.874 1.00 92.75 167 LYS A CA 1
ATOM 1295 C C . LYS A 1 167 ? -15.578 -3.836 11.935 1.00 92.75 167 LYS A C 1
ATOM 1297 O O . LYS A 1 167 ? -16.137 -2.778 12.200 1.00 92.75 167 LYS A O 1
ATOM 1302 N N . PHE A 1 168 ? -14.274 -3.909 11.663 1.00 93.69 168 PHE A N 1
ATOM 1303 C CA . PHE A 1 168 ? -13.389 -2.744 11.651 1.00 93.69 168 PHE A CA 1
ATOM 1304 C C . PHE A 1 168 ? -13.832 -1.692 10.635 1.00 93.69 168 PHE A C 1
ATOM 1306 O O . PHE A 1 168 ? -13.918 -0.506 10.953 1.00 93.69 168 PHE A O 1
ATOM 1313 N N . ILE A 1 169 ? -14.165 -2.130 9.425 1.00 91.94 169 ILE A N 1
ATOM 1314 C CA . ILE A 1 169 ? -14.593 -1.240 8.346 1.00 91.94 169 ILE A CA 1
ATOM 1315 C C . ILE A 1 169 ? -15.973 -0.653 8.635 1.00 91.94 169 ILE A C 1
ATOM 1317 O O . ILE A 1 169 ? -16.160 0.549 8.468 1.00 91.94 169 ILE A O 1
ATOM 1321 N N . GLU A 1 170 ? -16.923 -1.463 9.102 1.00 91.12 170 GLU A N 1
ATOM 1322 C CA . GLU A 1 170 ? -18.263 -0.997 9.476 1.00 91.12 170 GLU A CA 1
ATOM 1323 C C . GLU A 1 170 ? -18.194 0.083 10.560 1.00 91.12 170 GLU A C 1
ATOM 1325 O O . GLU A 1 170 ? -18.784 1.152 10.404 1.00 91.12 170 GLU A O 1
ATOM 1330 N N . SER A 1 171 ? -17.412 -0.143 11.618 1.00 90.50 171 SER A N 1
ATOM 1331 C CA . SER A 1 171 ? -17.207 0.847 12.676 1.00 90.50 171 SER A CA 1
ATOM 1332 C C . SER A 1 171 ? -16.532 2.122 12.170 1.00 90.50 171 SER A C 1
ATOM 1334 O O . SER A 1 171 ? -16.950 3.213 12.549 1.00 90.50 171 SER A O 1
ATOM 1336 N N . ALA A 1 172 ? -15.540 2.013 11.281 1.00 91.25 172 ALA A N 1
ATOM 1337 C CA . ALA A 1 172 ? -14.907 3.182 10.678 1.00 91.25 172 ALA A CA 1
ATOM 1338 C C . ALA A 1 172 ? -15.898 4.019 9.857 1.00 91.25 172 ALA A C 1
ATOM 1340 O O . ALA A 1 172 ? -15.912 5.243 9.966 1.00 91.25 172 ALA A O 1
ATOM 1341 N N . LEU A 1 173 ? -16.759 3.377 9.066 1.00 90.25 173 LEU A N 1
ATOM 1342 C CA . LEU A 1 173 ? -17.782 4.073 8.285 1.00 90.25 173 LEU A CA 1
ATOM 1343 C C . LEU A 1 173 ? -18.833 4.738 9.181 1.00 90.25 173 LEU A C 1
ATOM 1345 O O . LEU A 1 173 ? -19.222 5.876 8.922 1.00 90.25 173 LEU A O 1
ATOM 1349 N N . LEU A 1 174 ? -19.260 4.064 10.251 1.00 88.50 174 LEU A N 1
ATOM 1350 C CA . LEU A 1 174 ? -20.192 4.631 11.227 1.00 88.50 174 LEU A CA 1
ATOM 1351 C C . LEU A 1 174 ? -19.616 5.877 11.908 1.00 88.50 174 LEU A C 1
ATOM 1353 O O . LEU A 1 174 ? -20.317 6.881 12.016 1.00 88.50 174 LEU A O 1
ATOM 1357 N N . GLU A 1 175 ? -18.346 5.841 12.313 1.00 88.69 175 GLU A N 1
ATOM 1358 C CA . GLU A 1 175 ? -17.661 6.983 12.930 1.00 88.69 175 GLU A CA 1
ATOM 1359 C C . GLU A 1 175 ? -17.614 8.198 11.984 1.00 88.69 175 GLU A C 1
ATOM 1361 O O . GLU A 1 175 ? -17.841 9.329 12.412 1.00 88.69 175 GLU A O 1
ATOM 1366 N N . ILE A 1 176 ? -17.386 7.984 10.682 1.00 87.88 176 ILE A N 1
ATOM 1367 C CA . ILE A 1 176 ? -17.407 9.063 9.677 1.00 87.88 176 ILE A CA 1
ATOM 1368 C C . ILE A 1 176 ? -18.791 9.714 9.620 1.00 87.88 176 ILE A C 1
ATOM 1370 O O . ILE A 1 176 ? -18.902 10.931 9.761 1.00 87.88 176 ILE A O 1
ATOM 1374 N N . VAL A 1 177 ? -19.844 8.904 9.483 1.00 86.75 177 VAL A N 1
ATOM 1375 C CA . VAL A 1 177 ? -21.230 9.394 9.400 1.00 86.75 177 VAL A CA 1
ATOM 1376 C C . VAL A 1 177 ? -21.630 10.143 10.675 1.00 86.75 177 VAL A C 1
ATOM 1378 O O . VAL A 1 177 ? -22.304 11.172 10.617 1.00 86.75 177 VAL A O 1
ATOM 1381 N N . GLN A 1 178 ? -21.211 9.662 11.847 1.00 84.56 178 GLN A N 1
ATOM 1382 C CA . GLN A 1 178 ? -21.498 10.326 13.119 1.00 84.56 178 GLN A CA 1
ATOM 1383 C C . GLN A 1 178 ? -20.811 11.691 13.238 1.00 84.56 178 GLN A C 1
ATOM 1385 O O . GLN A 1 178 ? -21.431 12.636 13.728 1.00 84.56 178 GLN A O 1
ATOM 1390 N N . ARG A 1 179 ? -19.567 11.822 12.763 1.00 82.38 179 A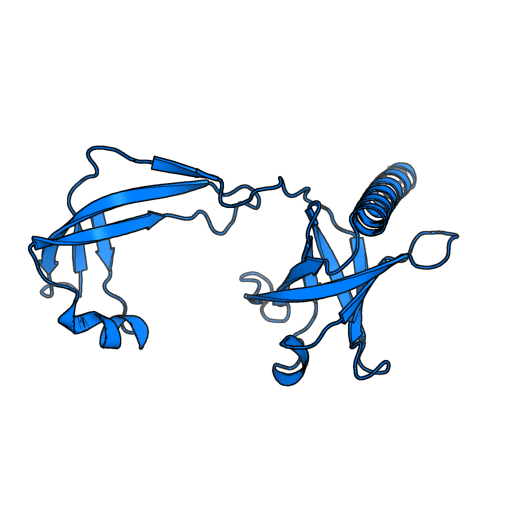RG A N 1
ATOM 1391 C CA . ARG A 1 179 ? -18.836 13.100 12.760 1.00 82.38 179 ARG A CA 1
ATOM 1392 C C . ARG A 1 179 ? -19.434 14.110 11.789 1.00 82.38 179 ARG A C 1
ATOM 1394 O O . ARG A 1 179 ? -19.571 15.279 12.144 1.00 82.38 179 ARG A O 1
ATOM 1401 N N . GLU A 1 180 ? -19.836 13.670 10.599 1.00 80.19 180 GLU A N 1
ATOM 1402 C CA . GLU A 1 180 ? -20.501 14.541 9.622 1.00 80.19 180 GLU A CA 1
ATOM 1403 C C . GLU A 1 180 ? -21.810 15.109 10.184 1.00 80.19 180 GLU A C 1
ATOM 1405 O O . GLU A 1 180 ? -22.035 16.315 10.123 1.00 80.19 180 GLU A O 1
ATOM 1410 N N . ASN A 1 181 ? -22.617 14.277 10.848 1.00 73.06 181 ASN A N 1
ATOM 1411 C CA . ASN A 1 181 ? -23.873 14.707 11.473 1.00 73.06 181 ASN A CA 1
ATOM 1412 C C . ASN A 1 181 ? -23.690 15.647 12.680 1.00 73.06 181 ASN A C 1
ATOM 1414 O O . ASN A 1 181 ? -24.638 16.322 13.079 1.00 73.06 181 ASN A O 1
ATOM 1418 N N . LYS A 1 182 ? -22.496 15.686 13.284 1.00 64.81 182 LYS A N 1
ATOM 1419 C CA . LYS A 1 182 ? -22.181 16.527 14.448 1.00 64.81 182 LYS A CA 1
ATOM 1420 C C . LYS A 1 182 ? -21.599 17.890 14.100 1.00 64.81 182 LYS A C 1
ATOM 1422 O O . LYS A 1 182 ? -21.429 18.681 15.019 1.00 64.81 182 LYS A O 1
ATOM 1427 N N . THR A 1 183 ? -21.293 18.177 12.835 1.00 51.72 183 THR A N 1
ATOM 1428 C CA . THR A 1 183 ? -20.754 19.484 12.429 1.00 51.72 183 THR A CA 1
ATOM 1429 C C . THR A 1 183 ? -21.929 20.419 12.113 1.00 51.72 183 THR A C 1
ATOM 1431 O O . THR A 1 183 ? -22.536 20.263 11.053 1.00 51.72 183 THR A O 1
ATOM 1434 N N . PRO A 1 184 ? -22.320 21.363 12.996 1.00 46.97 184 PRO A N 1
ATOM 1435 C CA . PRO A 1 184 ? -23.315 22.366 12.644 1.00 46.97 184 PRO A CA 1
ATOM 1436 C C . PRO A 1 184 ? -22.647 23.368 11.695 1.00 46.97 184 PRO A C 1
ATOM 1438 O O . PRO A 1 184 ? -21.488 23.735 11.907 1.00 46.97 184 PRO A O 1
ATOM 1441 N N . GLY A 1 185 ? -23.358 23.759 10.637 1.00 43.78 185 GLY A N 1
ATOM 1442 C CA . GLY A 1 185 ? -22.943 24.854 9.754 1.00 43.78 185 GLY A CA 1
ATOM 1443 C C . GLY A 1 185 ? -22.852 26.201 10.462 1.00 43.78 185 GLY A C 1
ATOM 1444 O O . GLY A 1 185 ? -23.449 26.347 11.554 1.00 43.78 185 GLY A O 1
#

Nearest PDB structures (foldseek):
  2rde-assembly1_A  TM=6.561E-01  e=3.781E-09  Vibrio cholerae O395
  1yln-assembly1_A-2  TM=4.757E-01  e=5.980E-09  Vibrio cholerae O1
  4p02-assembly1_A  TM=7.022E-01  e=6.338E-05  Cereibacter sphaeroides 2.4.1
  5ej1-assembly1_A  TM=7.294E-01  e=3.964E-04  Cereibacter sphaeroides 2.4.1
  5y6f-assembly1_A  TM=5.349E-01  e=5.440E-05  Escherichia coli K-12

InterPro domains:
  IPR009875 PilZ domain [PF07238] (69-163)
  IPR012349 FMN-binding split barrel [G3DSA:2.30.110.10] (1-70)